Protein AF-0000000070770354 (afdb_homodimer)

Organism: Anolis carolinensis (NCBI:txid28377)

InterPro domains:
  IPR005352 Erg28 [PF03694] (8-118)
  IPR005352 Erg28 [PTHR15451] (5-123)

Secondary structure (DSSP, 8-state):
--HHHHHHHHHHHHHHHHHHHHHHHHHH-THHIIIII--SSGGG--HHHHHHHHHHHHHHHHHHHHHHHTTT-HHHHHHHHHHHHHHHHHHHHHHHTS-SS-SSHHHHHHHHHHHHHHHHHHHHHHHHHHHHHHHHHHH-/--HHHHHHHHHHHHHHHHHHHHHHHHHH-THHIIIII--SSGGG--HHHHHHHHHHHHHHHHHHHHHHHTTT-HHHHHHHHHHHHHHHHHHHHHHHTS-SS-SSHHHHHHHHHHHHHHHHHHHHHHHHHHHHHHHHHHH-

Nearest PDB structures (foldseek):
  8esv-assembly1_B  TM=6.671E-01  e=9.956E-01  Homo sapiens
  7y49-assembly1_A  TM=2.851E-01  e=1.816E+00  Homo sapiens
  7zw1-assembly1_B  TM=2.903E-01  e=3.152E+00  Homo sapiens
  8esv-assembly1_B  TM=6.673E-01  e=9.956E-01  Homo sapiens
  7y49-assembly1_A  TM=2.852E-01  e=1.816E+00  Homo sapiens

pLDDT: mean 96.21, std 4.28, range [72.12, 98.94]

Solvent-accessible surface area (backbone atoms only — not comparable to full-atom values): 13795 Å² total; per-residue (Å²): 131,56,71,65,54,52,54,50,26,52,50,31,40,51,53,15,50,52,26,41,50,50,19,54,40,23,71,74,44,43,62,54,45,24,69,39,37,29,50,49,42,36,84,65,55,42,69,67,34,21,44,43,46,16,52,36,29,38,53,49,14,52,47,28,36,50,23,36,74,42,62,82,38,59,69,52,40,52,52,40,49,45,51,28,51,51,50,33,52,51,55,49,41,27,40,73,71,68,41,35,18,41,96,40,72,51,37,45,48,58,43,48,52,22,50,52,47,45,53,50,48,58,55,44,49,54,54,52,50,52,52,52,55,52,54,55,60,70,75,106,132,56,70,64,55,52,52,50,27,52,49,31,39,52,52,16,50,52,26,40,49,49,20,55,40,23,71,74,43,44,60,54,44,25,70,38,39,28,51,49,42,35,84,68,56,43,70,67,32,21,43,43,46,15,53,36,29,36,53,50,15,52,47,27,36,50,25,36,74,42,60,82,39,61,70,53,41,51,52,42,48,47,51,28,50,51,52,34,51,52,55,50,40,27,40,75,71,70,40,35,20,42,96,40,72,51,35,46,48,58,44,48,52,21,51,51,47,44,53,51,50,58,56,45,50,55,51,52,51,52,52,52,54,52,53,56,60,70,75,105

Radius of gyration: 19.84 Å; Cα contacts (8 Å, |Δi|>4): 353; chains: 2; bounding box: 42×59×41 Å

Sequence (280 aa):
MSRFLNVLRSWLVMVSIIAMGNTVQSFRDHSFLSEKLYTGKPNLVNGLQARTFGIWTLLSSVIRCYCAIDIRNKTLYNITLLTFFIALAHFLSEVFIYGTAAATIGVLAPLMVASFSILGMLIGLQYLEVEETSQLKKRNMSRFLNVLRSWLVMVSIIAMGNTVQSFRDHSFLSEKLYTGKPNLVNGLQARTFGIWTLLSSVIRCYCAIDIRNKTLYNITLLTFFIALAHFLSEVFIYGTAAATIGVLAPLMVASFSILGMLIGLQYLEVEETSQLKKRN

Foldseek 3Di:
DDPLLLVLLVLLLVLLVVLQVLLVCLQVPVQCCCVQWQVQASVVGDNVNSNVSNVLSNVLSVLSNVCSVVVLPPVSLVVNLVSLVVQLVVSVCCDPPVRRGHPDPRSVVSNVSSVVSNVSSVVVVVVSVVVVVVVVVVVD/DDPLLLVLLVLLLVLLVVLQVLLVCLQVPVQCCCVQWQVQASVVGDNVNSNVSNVLSNVLSVLSNVCSVVVLPPVSLVVNLVSLVVQLVVSVCCDPPVRRGHPDPRSVVSNVSSVVSNVSSVVVVVVSVVVVVVVVVVVD

Structure (mmCIF, N/CA/C/O backbone):
data_AF-0000000070770354-model_v1
#
loop_
_entity.id
_entity.type
_entity.pdbx_description
1 polymer 'Ergosterol biosynthesis 28 homolog'
#
loop_
_atom_site.group_PDB
_atom_site.id
_atom_site.type_symbol
_atom_site.label_atom_id
_atom_site.label_alt_id
_atom_site.label_comp_id
_atom_site.label_asym_id
_atom_site.label_entity_id
_atom_site.label_seq_id
_atom_site.pdbx_PDB_ins_code
_atom_site.Cartn_x
_atom_site.Cartn_y
_atom_site.Cartn_z
_atom_site.occupancy
_atom_site.B_iso_or_equiv
_atom_site.auth_seq_id
_atom_site.auth_comp_id
_atom_site.auth_asym_id
_atom_site.auth_atom_id
_atom_site.pdbx_PDB_model_num
ATOM 1 N N . MET A 1 1 ? 15.438 24.141 5.438 1 81.19 1 MET A N 1
ATOM 2 C CA . MET A 1 1 ? 15.508 22.672 5.457 1 81.19 1 MET A CA 1
ATOM 3 C C . MET A 1 1 ? 16.953 22.203 5.312 1 81.19 1 MET A C 1
ATOM 5 O O . MET A 1 1 ? 17.734 22.797 4.574 1 81.19 1 MET A O 1
ATOM 9 N N . SER A 1 2 ? 17.344 21.297 5.992 1 88.44 2 SER A N 1
ATOM 10 C CA . SER A 1 2 ? 18.719 20.812 5.992 1 88.44 2 SER A CA 1
ATOM 11 C C . SER A 1 2 ? 19.094 20.172 4.656 1 88.44 2 SER A C 1
ATOM 13 O O . SER A 1 2 ? 18.203 19.781 3.891 1 88.44 2 SER A O 1
ATOM 15 N N . ARG A 1 3 ? 20.312 20.234 4.359 1 93.5 3 ARG A N 1
ATOM 16 C CA . ARG A 1 3 ? 20.828 19.594 3.148 1 93.5 3 ARG A CA 1
ATOM 17 C C . ARG A 1 3 ? 20.484 18.109 3.131 1 93.5 3 ARG A C 1
ATOM 19 O O . ARG A 1 3 ? 20.141 17.562 2.082 1 93.5 3 ARG A O 1
ATOM 26 N N . PHE A 1 4 ? 20.578 17.516 4.227 1 95.94 4 PHE A N 1
ATOM 27 C CA . PHE A 1 4 ? 20.281 16.094 4.332 1 95.94 4 PHE A CA 1
ATOM 28 C C . PHE A 1 4 ? 18.844 15.797 3.953 1 95.94 4 PHE A C 1
ATOM 30 O O . PHE A 1 4 ? 18.562 14.844 3.221 1 95.94 4 PHE A O 1
ATOM 37 N N . LEU A 1 5 ? 17.938 16.531 4.406 1 95.88 5 LEU A N 1
ATOM 38 C CA . LEU A 1 5 ? 16.516 16.312 4.105 1 95.88 5 LEU A CA 1
ATOM 39 C C . LEU A 1 5 ? 16.25 16.5 2.615 1 95.88 5 LEU A C 1
ATOM 41 O O . LEU A 1 5 ? 15.406 15.812 2.043 1 95.88 5 LEU A O 1
ATOM 45 N N . ASN A 1 6 ? 16.969 17.375 2.053 1 96.62 6 ASN A N 1
ATOM 46 C CA . ASN A 1 6 ? 16.828 17.562 0.613 1 96.62 6 ASN A CA 1
ATOM 47 C C . ASN A 1 6 ? 17.297 16.344 -0.159 1 96.62 6 ASN A C 1
ATOM 49 O O . ASN A 1 6 ? 16.672 15.93 -1.137 1 96.62 6 ASN A O 1
ATOM 53 N N . VAL A 1 7 ? 18.438 15.828 0.239 1 97.88 7 VAL A N 1
ATOM 54 C CA . VAL A 1 7 ? 18.953 14.609 -0.375 1 97.88 7 VAL A CA 1
ATOM 55 C C . VAL A 1 7 ? 17.969 13.461 -0.157 1 97.88 7 VAL A C 1
ATOM 57 O O . VAL A 1 7 ? 17.688 12.68 -1.073 1 97.88 7 VAL A O 1
ATOM 60 N N . LEU A 1 8 ? 17.391 13.375 1.013 1 98.31 8 LEU A N 1
ATOM 61 C CA . LEU A 1 8 ? 16.422 12.344 1.341 1 98.31 8 LEU A CA 1
ATOM 62 C C . LEU A 1 8 ? 15.172 12.469 0.467 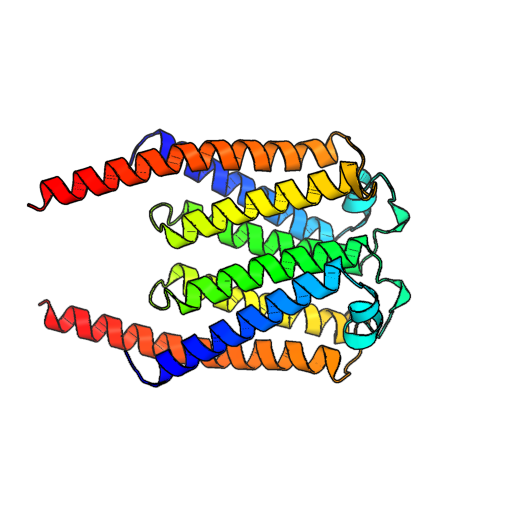1 98.31 8 LEU A C 1
ATOM 64 O O . LEU A 1 8 ? 14.648 11.469 -0.024 1 98.31 8 LEU A O 1
ATOM 68 N N . ARG A 1 9 ? 14.719 13.625 0.263 1 98.38 9 ARG A N 1
ATOM 69 C CA . ARG A 1 9 ? 13.562 13.875 -0.6 1 98.38 9 ARG A CA 1
ATOM 70 C C . ARG A 1 9 ? 13.836 13.391 -2.021 1 98.38 9 ARG A C 1
ATOM 72 O O . ARG A 1 9 ? 12.992 12.727 -2.627 1 98.38 9 ARG A O 1
ATOM 79 N N . SER A 1 10 ? 15.016 13.75 -2.502 1 98.62 10 SER A N 1
ATOM 80 C CA . SER A 1 10 ? 15.391 13.328 -3.846 1 98.62 10 SER A CA 1
ATOM 81 C C . SER A 1 10 ? 15.477 11.805 -3.945 1 98.62 10 SER A C 1
ATOM 83 O O . SER A 1 10 ? 15.062 11.219 -4.949 1 98.62 10 SER A O 1
ATOM 85 N N . TRP A 1 11 ? 16.016 11.188 -2.938 1 98.75 11 TRP A N 1
ATOM 86 C CA . TRP A 1 11 ? 16.094 9.734 -2.867 1 98.75 11 TRP A CA 1
ATOM 87 C C . TRP A 1 11 ? 14.703 9.109 -2.906 1 98.75 11 TRP A C 1
ATOM 89 O O . TRP A 1 11 ? 14.461 8.164 -3.664 1 98.75 11 TRP A O 1
ATOM 99 N N . LEU A 1 12 ? 13.805 9.664 -2.113 1 98.81 12 LEU A N 1
ATOM 100 C CA . LEU A 1 12 ? 12.453 9.125 -2.043 1 98.81 12 LEU A CA 1
ATOM 101 C C . LEU A 1 12 ? 11.734 9.281 -3.381 1 98.81 12 LEU A C 1
ATOM 103 O O . LEU A 1 12 ? 10.977 8.398 -3.785 1 98.81 12 LEU A O 1
ATOM 107 N N . VAL A 1 13 ? 11.992 10.375 -4.082 1 98.81 13 VAL A N 1
ATOM 108 C CA . VAL A 1 13 ? 11.414 10.547 -5.41 1 98.81 13 VAL A CA 1
ATOM 109 C C . VAL A 1 13 ? 11.961 9.484 -6.359 1 98.81 13 VAL A C 1
ATOM 111 O O . VAL A 1 13 ? 11.203 8.883 -7.125 1 98.81 13 VAL A O 1
ATOM 114 N N . MET A 1 14 ? 13.234 9.289 -6.293 1 98.75 14 MET A N 1
ATOM 115 C CA . MET A 1 14 ? 13.852 8.281 -7.148 1 98.75 14 MET A CA 1
ATOM 116 C C . MET A 1 14 ? 13.266 6.898 -6.863 1 98.75 14 MET A C 1
ATOM 118 O O . MET A 1 14 ? 12.898 6.176 -7.793 1 98.75 14 MET A O 1
ATOM 122 N N . VAL A 1 15 ? 13.141 6.559 -5.613 1 98.69 15 VAL A N 1
ATOM 123 C CA . VAL A 1 15 ? 12.609 5.254 -5.23 1 98.69 15 VAL A CA 1
ATOM 124 C C . VAL A 1 15 ? 11.148 5.148 -5.656 1 98.69 15 VAL A C 1
ATOM 126 O O . VAL A 1 15 ? 10.68 4.07 -6.031 1 98.69 15 VAL A O 1
ATOM 129 N N . SER A 1 16 ? 10.453 6.234 -5.582 1 98.88 16 SER A N 1
ATOM 130 C CA . SER A 1 16 ? 9.07 6.266 -6.047 1 98.88 16 SER A CA 1
ATOM 131 C C . SER A 1 16 ? 8.984 5.977 -7.543 1 98.88 16 SER A C 1
ATOM 133 O O . SER A 1 16 ? 8.109 5.238 -7.988 1 98.88 16 SER A O 1
ATOM 135 N N . ILE A 1 17 ? 9.867 6.523 -8.328 1 98.69 17 ILE A N 1
ATOM 136 C CA . ILE A 1 17 ? 9.898 6.305 -9.773 1 98.69 17 ILE A CA 1
ATOM 137 C C . ILE A 1 17 ? 10.234 4.844 -10.062 1 98.69 17 ILE A C 1
ATOM 139 O O . ILE A 1 17 ? 9.641 4.23 -10.953 1 98.69 17 ILE A O 1
ATOM 143 N N . ILE A 1 18 ? 11.156 4.289 -9.328 1 98 18 ILE A N 1
ATOM 144 C CA . ILE A 1 18 ? 11.516 2.883 -9.484 1 98 18 ILE A CA 1
ATOM 145 C C . ILE A 1 18 ? 10.289 2.008 -9.203 1 98 18 ILE A C 1
ATOM 147 O O . ILE A 1 18 ? 10 1.073 -9.953 1 98 18 ILE A O 1
ATOM 151 N N . ALA A 1 19 ? 9.562 2.307 -8.141 1 98.56 19 ALA A N 1
ATOM 152 C CA . ALA A 1 19 ? 8.359 1.557 -7.793 1 98.56 19 ALA A CA 1
ATOM 153 C C . ALA A 1 19 ? 7.297 1.681 -8.891 1 98.56 19 ALA A C 1
ATOM 155 O O . ALA A 1 19 ? 6.594 0.715 -9.188 1 98.56 19 ALA A O 1
ATOM 156 N N . MET A 1 20 ? 7.172 2.85 -9.453 1 98.56 20 MET A N 1
ATOM 157 C CA . MET A 1 20 ? 6.258 3.031 -10.57 1 98.56 20 MET A CA 1
ATOM 158 C C . MET A 1 20 ? 6.68 2.18 -11.766 1 98.56 20 MET A C 1
ATOM 160 O O . MET A 1 20 ? 5.836 1.596 -12.445 1 98.56 20 MET A O 1
ATOM 164 N N . GLY A 1 21 ? 7.996 2.174 -12.016 1 97.31 21 GLY A N 1
ATOM 165 C CA . GLY A 1 21 ? 8.508 1.295 -13.055 1 97.31 21 GLY A CA 1
ATOM 166 C C . GLY A 1 21 ? 8.156 -0.163 -12.828 1 97.31 21 GLY A C 1
ATOM 167 O O . GLY A 1 21 ? 7.789 -0.871 -13.766 1 97.31 21 GLY A O 1
ATOM 168 N N . ASN A 1 22 ? 8.289 -0.634 -11.594 1 97.38 22 ASN A N 1
ATOM 169 C CA . ASN A 1 22 ? 7.871 -1.991 -11.25 1 97.38 22 ASN A CA 1
ATOM 170 C C . ASN A 1 22 ? 6.391 -2.219 -11.555 1 97.38 22 ASN A C 1
ATOM 172 O O . ASN A 1 22 ? 6.012 -3.283 -12.047 1 97.38 22 ASN A O 1
ATOM 176 N N . THR A 1 23 ? 5.578 -1.217 -11.195 1 98.5 23 THR A N 1
ATOM 177 C CA . THR A 1 23 ? 4.148 -1.295 -11.469 1 98.5 23 THR A CA 1
ATOM 178 C C . THR A 1 23 ? 3.893 -1.494 -12.961 1 98.5 23 THR A C 1
ATOM 180 O O . THR A 1 23 ? 3.221 -2.447 -13.359 1 98.5 23 THR A O 1
ATOM 183 N N . VAL A 1 24 ? 4.469 -0.682 -13.75 1 98.19 24 VAL A N 1
ATOM 184 C CA . VAL A 1 24 ? 4.258 -0.724 -15.195 1 98.19 24 VAL A CA 1
ATOM 185 C C . VAL A 1 24 ? 4.738 -2.062 -15.75 1 98.19 24 VAL A C 1
ATOM 187 O O . VAL A 1 24 ? 4.039 -2.705 -16.531 1 98.19 24 VAL A O 1
ATOM 190 N N . GLN A 1 25 ? 5.879 -2.492 -15.312 1 97.06 25 GLN A N 1
ATOM 191 C CA . GLN A 1 25 ? 6.445 -3.748 -15.789 1 97.06 25 GLN A CA 1
ATOM 192 C C . GLN A 1 25 ? 5.582 -4.934 -15.375 1 97.06 25 GLN A C 1
ATOM 194 O O . GLN A 1 25 ? 5.441 -5.902 -16.125 1 97.06 25 GLN A O 1
ATOM 199 N N . SER A 1 26 ? 5.012 -4.898 -14.18 1 97.94 26 SER A N 1
ATOM 200 C CA . SER A 1 26 ? 4.176 -5.988 -13.68 1 97.94 26 SER A CA 1
ATOM 201 C C . SER A 1 26 ? 2.92 -6.156 -14.523 1 97.94 26 SER A C 1
ATOM 203 O O . SER A 1 26 ? 2.418 -7.27 -14.688 1 97.94 26 SER A O 1
ATOM 205 N N . PHE A 1 27 ? 2.344 -5.098 -15.102 1 97.44 27 PHE A N 1
ATOM 206 C CA . PHE A 1 27 ? 1.118 -5.164 -15.891 1 97.44 27 PHE A CA 1
ATOM 207 C C . PHE A 1 27 ? 1.43 -5.438 -17.359 1 97.44 27 PHE A C 1
ATOM 209 O O . PHE A 1 27 ? 0.592 -5.973 -18.078 1 97.44 27 PHE A O 1
ATOM 216 N N . ARG A 1 28 ? 2.6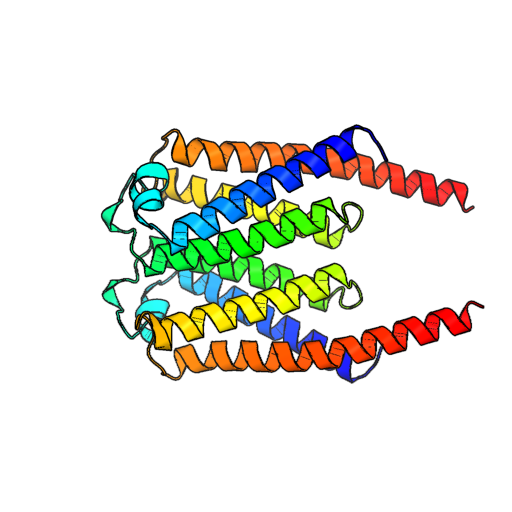66 -5.145 -17.766 1 95.06 28 ARG A N 1
ATOM 217 C CA . ARG A 1 28 ? 3.043 -5.332 -19.156 1 95.06 28 ARG A CA 1
ATOM 218 C C . ARG A 1 28 ? 3.6 -6.73 -19.391 1 95.06 28 ARG A C 1
ATOM 220 O O . ARG A 1 28 ? 3.209 -7.406 -20.344 1 95.06 28 ARG A O 1
ATOM 227 N N . ASP A 1 29 ? 4.562 -7.129 -18.547 1 93.81 29 ASP A N 1
ATOM 228 C CA . ASP A 1 29 ? 5.277 -8.391 -18.672 1 93.81 29 ASP A CA 1
ATOM 229 C C . ASP A 1 29 ? 5.656 -8.938 -17.297 1 93.81 29 ASP A C 1
ATOM 231 O O . ASP A 1 29 ? 6.66 -8.531 -16.703 1 93.81 29 ASP A O 1
ATOM 235 N N . HIS A 1 30 ? 4.918 -9.953 -17.031 1 89.19 30 HIS A N 1
ATOM 236 C CA . HIS A 1 30 ? 5.16 -10.461 -15.688 1 89.19 30 HIS A CA 1
ATOM 237 C C . HIS A 1 30 ? 6.367 -11.391 -15.656 1 89.19 30 HIS A C 1
ATOM 239 O O . HIS A 1 30 ? 6.777 -11.844 -14.586 1 89.19 30 HIS A O 1
ATOM 245 N N . SER A 1 31 ? 6.977 -11.672 -16.812 1 93.31 31 SER A N 1
ATOM 246 C CA . SER A 1 31 ? 8.156 -12.523 -16.812 1 93.31 31 SER A CA 1
ATOM 247 C C . SER A 1 31 ? 9.32 -11.859 -16.078 1 93.31 31 SER A C 1
ATOM 249 O O . SER A 1 31 ? 10.203 -12.547 -15.555 1 93.31 31 SER A O 1
ATOM 251 N N . PHE A 1 32 ? 9.305 -10.633 -16.016 1 94.31 32 PHE A N 1
ATOM 252 C CA . PHE A 1 32 ? 10.344 -9.914 -15.297 1 94.31 32 PHE A CA 1
ATOM 253 C C . PHE A 1 32 ? 10.414 -10.367 -13.844 1 94.31 32 PHE A C 1
ATOM 255 O O . PHE A 1 32 ? 11.5 -10.547 -13.289 1 94.31 32 PHE A O 1
ATOM 262 N N . LEU A 1 33 ? 9.258 -10.562 -13.242 1 96.62 33 LEU A N 1
ATOM 263 C CA . LEU A 1 33 ? 9.219 -10.961 -11.844 1 96.62 33 LEU A CA 1
ATOM 264 C C . LEU A 1 33 ? 9.797 -12.359 -11.656 1 96.62 33 LEU A C 1
ATOM 266 O O . LEU A 1 33 ? 10.562 -12.594 -10.719 1 96.62 33 LEU A O 1
ATOM 270 N N . SER A 1 34 ? 9.477 -13.273 -12.555 1 96.56 34 SER A N 1
ATOM 271 C CA . SER A 1 34 ? 9.977 -14.648 -12.453 1 96.56 34 SER A CA 1
ATOM 272 C C . SER A 1 34 ? 11.461 -14.719 -12.781 1 96.56 34 SER A C 1
ATOM 274 O O . SER A 1 34 ? 12.188 -15.547 -12.234 1 96.56 34 SER A O 1
ATOM 276 N N . GLU A 1 35 ? 11.906 -13.773 -13.578 1 96.31 35 GLU A N 1
ATOM 277 C CA . GLU A 1 35 ? 13.281 -13.852 -14.062 1 96.31 35 GLU A CA 1
ATOM 278 C C . GLU A 1 35 ? 14.227 -13.047 -13.18 1 96.31 35 GLU A C 1
ATOM 280 O O . GLU A 1 35 ? 15.414 -13.359 -13.086 1 96.31 35 GLU A O 1
ATOM 285 N N . LYS A 1 36 ? 13.688 -12.078 -12.516 1 95.31 36 LYS A N 1
ATOM 286 C CA . LYS A 1 36 ? 14.602 -11.172 -11.82 1 95.31 36 LYS A CA 1
ATOM 287 C C . LYS A 1 36 ? 14.344 -11.18 -10.312 1 95.31 36 LYS A C 1
ATOM 289 O O . LYS A 1 36 ? 15.281 -11.086 -9.516 1 95.31 36 LYS A O 1
ATOM 294 N N . LEU A 1 37 ? 13.133 -11.305 -9.898 1 96.69 37 LEU A N 1
ATOM 295 C CA . LEU A 1 37 ? 12.805 -11.125 -8.484 1 96.69 37 LEU A CA 1
ATOM 296 C C . LEU A 1 37 ? 12.547 -12.469 -7.812 1 96.69 37 LEU A C 1
ATOM 298 O O . LEU A 1 37 ? 13.242 -12.828 -6.859 1 96.69 37 LEU A O 1
ATOM 302 N N . TYR A 1 38 ? 11.602 -13.188 -8.336 1 97.94 38 TYR A N 1
ATOM 303 C CA . TYR A 1 38 ? 11.203 -14.445 -7.711 1 97.94 38 TYR A CA 1
ATOM 304 C C . TYR A 1 38 ? 11.773 -15.633 -8.469 1 97.94 38 TYR A C 1
ATOM 306 O O . TYR A 1 38 ? 11.023 -16.484 -8.953 1 97.94 38 TYR A O 1
ATOM 314 N N . THR A 1 39 ? 13.055 -15.742 -8.484 1 97.44 39 THR A N 1
ATOM 315 C CA . THR A 1 39 ? 13.805 -16.688 -9.312 1 97.44 39 THR A CA 1
ATOM 316 C C . THR A 1 39 ? 13.914 -18.047 -8.617 1 97.44 39 THR A C 1
ATOM 318 O O . THR A 1 39 ? 14.273 -19.047 -9.242 1 97.44 39 THR A O 1
ATOM 321 N N . GLY A 1 40 ? 13.625 -18.172 -7.348 1 97.69 40 GLY A N 1
ATOM 322 C CA . GLY A 1 40 ? 13.703 -19.438 -6.625 1 97.69 40 GLY A CA 1
ATOM 323 C C . GLY A 1 40 ? 12.648 -20.438 -7.051 1 97.69 40 GLY A C 1
ATOM 324 O O . GLY A 1 40 ? 12.938 -21.625 -7.18 1 97.69 40 GLY A O 1
ATOM 325 N N . LYS A 1 41 ? 11.445 -20 -7.238 1 97.81 41 LYS A N 1
ATOM 326 C CA . LYS A 1 41 ? 10.32 -20.781 -7.758 1 97.81 41 LYS A CA 1
ATOM 327 C C . LYS A 1 41 ? 9.555 -20 -8.82 1 97.81 41 LYS A C 1
ATOM 329 O O . LYS A 1 41 ? 8.398 -19.641 -8.609 1 97.81 41 LYS A O 1
ATOM 334 N N . PRO A 1 42 ? 10.195 -19.75 -9.922 1 97.12 42 PRO A N 1
ATOM 335 C CA . PRO A 1 42 ? 9.641 -18.875 -10.961 1 97.12 42 PRO A CA 1
ATOM 336 C C . PRO A 1 42 ? 8.273 -19.344 -11.461 1 97.12 42 PRO A C 1
ATOM 338 O O . PRO A 1 42 ? 7.496 -18.531 -11.969 1 97.12 42 PRO A O 1
ATOM 341 N N . ASN A 1 43 ? 7.91 -20.609 -11.266 1 97.38 43 ASN A N 1
ATOM 342 C CA . ASN A 1 43 ? 6.645 -21.156 -11.742 1 97.38 43 ASN A CA 1
ATOM 343 C C . ASN A 1 43 ? 5.465 -20.641 -10.914 1 97.38 43 ASN A C 1
ATOM 345 O O . ASN A 1 43 ? 4.309 -20.797 -11.312 1 97.38 43 ASN A O 1
ATOM 349 N N . LEU A 1 44 ? 5.75 -20.094 -9.75 1 97.94 44 LEU A N 1
ATOM 350 C CA . LEU A 1 44 ? 4.695 -19.562 -8.898 1 97.94 44 LEU A CA 1
ATOM 351 C C . LEU A 1 44 ? 4.246 -18.188 -9.367 1 97.94 44 LEU A C 1
ATOM 353 O O . LEU A 1 44 ? 3.199 -17.688 -8.945 1 97.94 44 LEU A O 1
ATOM 357 N N . VAL A 1 45 ? 5.07 -17.578 -10.234 1 98.31 45 VAL A N 1
ATOM 358 C CA . VAL A 1 45 ? 4.723 -16.266 -10.758 1 98.31 45 VAL A CA 1
ATOM 359 C C . VAL A 1 45 ? 3.736 -16.422 -11.906 1 98.31 45 VAL A C 1
ATOM 361 O O . VAL A 1 45 ? 3.943 -17.234 -12.812 1 98.31 45 VAL A O 1
ATOM 364 N N . ASN A 1 46 ? 2.643 -15.773 -11.805 1 98 46 ASN A N 1
ATOM 365 C CA . ASN A 1 46 ? 1.659 -15.695 -12.883 1 98 46 ASN A CA 1
ATOM 366 C C . ASN A 1 46 ? 1.048 -14.305 -12.984 1 98 46 ASN A C 1
ATOM 368 O O . ASN A 1 46 ? 1.488 -13.375 -12.305 1 98 46 ASN A O 1
ATOM 372 N N . GLY A 1 47 ? 0.118 -14.156 -13.875 1 98.06 47 GLY A N 1
ATOM 373 C CA . GLY A 1 47 ? -0.457 -12.844 -14.117 1 98.06 47 GLY A CA 1
ATOM 374 C C . GLY A 1 47 ? -1.146 -12.258 -12.898 1 98.06 47 GLY A C 1
ATOM 375 O O . GLY A 1 47 ? -1.076 -11.055 -12.664 1 98.06 47 GLY A O 1
ATOM 376 N N . LEU A 1 48 ? -1.843 -13.07 -12.133 1 98.56 48 LEU A N 1
ATOM 377 C CA . LEU A 1 48 ? -2.535 -12.594 -10.938 1 98.56 48 LEU A CA 1
ATOM 378 C C . LEU A 1 48 ? -1.541 -12.086 -9.898 1 98.56 48 LEU A C 1
ATOM 380 O O . LEU A 1 48 ? -1.726 -11.008 -9.336 1 98.56 48 LEU A O 1
ATOM 384 N N . GLN A 1 49 ? -0.511 -12.898 -9.664 1 98.56 49 GLN A N 1
ATOM 385 C CA . GLN A 1 49 ? 0.528 -12.484 -8.727 1 98.56 49 GLN A CA 1
ATOM 386 C C . GLN A 1 49 ? 1.199 -11.188 -9.188 1 98.56 49 GLN A C 1
ATOM 388 O O . GLN A 1 49 ? 1.455 -10.297 -8.383 1 98.56 49 GLN A O 1
ATOM 393 N N . ALA A 1 50 ? 1.424 -11.055 -10.438 1 98.69 50 ALA A N 1
ATOM 394 C CA . ALA A 1 50 ? 2.074 -9.875 -11 1 98.69 50 ALA A CA 1
ATOM 395 C C . ALA A 1 50 ? 1.202 -8.633 -10.828 1 98.69 50 ALA A C 1
ATOM 397 O O . ALA A 1 50 ? 1.697 -7.566 -10.469 1 98.69 50 ALA A O 1
ATOM 398 N N . ARG A 1 51 ? -0.022 -8.766 -11.094 1 98.69 51 ARG A N 1
ATOM 399 C CA . ARG A 1 51 ? -0.925 -7.629 -10.938 1 98.69 51 ARG A CA 1
ATOM 400 C C . ARG A 1 51 ? -1.055 -7.23 -9.477 1 98.69 51 ARG A C 1
ATOM 402 O O . ARG A 1 51 ? -1.161 -6.043 -9.156 1 98.69 51 ARG A O 1
ATOM 409 N N . THR A 1 52 ? -1.082 -8.195 -8.57 1 98.69 52 THR A N 1
ATOM 410 C CA . THR A 1 52 ? -1.099 -7.914 -7.137 1 98.69 52 THR A CA 1
ATOM 411 C C . THR A 1 52 ? 0.18 -7.199 -6.711 1 98.69 52 THR A C 1
ATOM 413 O O . THR A 1 52 ? 0.131 -6.227 -5.953 1 98.69 52 THR A O 1
ATOM 416 N N . PHE A 1 53 ? 1.29 -7.676 -7.215 1 98.81 53 PHE A N 1
ATOM 417 C CA . PHE A 1 53 ? 2.568 -7.016 -6.969 1 98.81 53 PHE A CA 1
ATOM 418 C C . PHE A 1 53 ? 2.551 -5.586 -7.496 1 98.81 53 PHE A C 1
ATOM 420 O O . PHE A 1 53 ? 3.043 -4.668 -6.836 1 98.81 53 PHE A O 1
ATOM 427 N N . GLY A 1 54 ? 1.991 -5.406 -8.625 1 98.75 54 GLY A N 1
ATOM 428 C CA . GLY A 1 54 ? 1.904 -4.102 -9.266 1 98.75 54 GLY A CA 1
ATOM 429 C C . GLY A 1 54 ? 1.106 -3.094 -8.461 1 98.75 54 GLY A C 1
ATOM 430 O O . GLY A 1 54 ? 1.502 -1.932 -8.344 1 98.75 54 GLY A O 1
ATOM 431 N N . ILE A 1 55 ? 0.018 -3.514 -7.926 1 98.69 55 ILE A N 1
ATOM 432 C CA . ILE A 1 55 ? -0.802 -2.555 -7.195 1 98.69 55 ILE A CA 1
ATOM 433 C C . ILE A 1 55 ? -0.148 -2.234 -5.852 1 98.69 55 ILE A C 1
ATOM 435 O O . ILE A 1 55 ? -0.243 -1.107 -5.363 1 98.69 55 ILE A O 1
ATOM 439 N N . TRP A 1 56 ? 0.515 -3.252 -5.246 1 98.81 56 TRP A N 1
ATOM 440 C CA . TRP A 1 56 ? 1.292 -2.986 -4.043 1 98.81 56 TRP A CA 1
ATOM 441 C C . TRP A 1 56 ? 2.373 -1.943 -4.309 1 98.81 56 TRP A C 1
ATOM 443 O O . TRP A 1 56 ? 2.521 -0.986 -3.547 1 98.81 56 TRP A O 1
ATOM 453 N N . THR A 1 57 ? 3.148 -2.098 -5.41 1 98.75 57 THR A N 1
ATOM 454 C CA . THR A 1 57 ? 4.23 -1.167 -5.715 1 98.75 57 THR A CA 1
ATOM 455 C C . THR A 1 57 ? 3.672 0.188 -6.145 1 98.75 57 THR A C 1
ATOM 457 O O . THR A 1 57 ? 4.277 1.227 -5.875 1 98.75 57 THR A O 1
ATOM 460 N N . LEU A 1 58 ? 2.535 0.198 -6.777 1 98.88 58 LEU A N 1
ATOM 461 C CA . LEU A 1 58 ? 1.889 1.461 -7.117 1 98.88 58 LEU A CA 1
ATOM 462 C C . LEU A 1 58 ? 1.572 2.264 -5.859 1 98.88 58 LEU A C 1
ATOM 464 O O . LEU A 1 58 ? 1.89 3.453 -5.781 1 98.88 58 LEU A O 1
ATOM 468 N N . LEU A 1 59 ? 0.935 1.594 -4.926 1 98.81 59 LEU A N 1
ATOM 469 C CA . LEU A 1 59 ? 0.595 2.262 -3.672 1 98.81 59 LEU A CA 1
ATOM 470 C C . LEU A 1 59 ? 1.849 2.764 -2.967 1 98.81 59 LEU A C 1
ATOM 472 O O . LEU A 1 59 ? 1.881 3.896 -2.48 1 98.81 59 LEU A O 1
ATOM 476 N N . SER A 1 60 ? 2.91 1.938 -2.939 1 98.88 60 SER A N 1
ATOM 477 C CA . SER A 1 60 ? 4.176 2.342 -2.336 1 98.88 60 SER A CA 1
ATOM 478 C C . SER A 1 60 ? 4.762 3.559 -3.043 1 98.88 60 SER A C 1
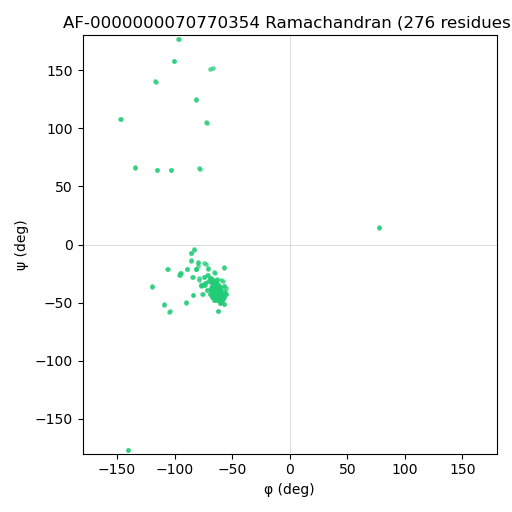ATOM 480 O O . SER A 1 60 ? 5.285 4.469 -2.395 1 98.88 60 SER A O 1
ATOM 482 N N . SER A 1 61 ? 4.66 3.564 -4.312 1 98.94 61 SER A N 1
ATOM 483 C CA . SER A 1 61 ? 5.168 4.68 -5.105 1 98.94 61 SER A CA 1
ATOM 484 C C . SER A 1 61 ? 4.48 5.988 -4.727 1 98.94 61 SER A C 1
ATOM 486 O O . SER A 1 61 ? 5.145 7.004 -4.512 1 98.94 61 SER A O 1
ATOM 488 N N . VAL A 1 62 ? 3.23 5.949 -4.633 1 98.75 62 VAL A N 1
ATOM 489 C CA . VAL A 1 62 ? 2.441 7.137 -4.332 1 98.75 62 VAL A CA 1
ATOM 490 C C . VAL A 1 62 ? 2.785 7.645 -2.932 1 98.75 62 VAL A C 1
ATOM 492 O O . VAL A 1 62 ? 3.01 8.836 -2.734 1 98.75 62 VAL A O 1
ATOM 495 N N . ILE A 1 63 ? 2.838 6.738 -1.988 1 98.81 63 ILE A N 1
ATOM 496 C CA . ILE A 1 63 ? 3.164 7.098 -0.611 1 98.81 63 ILE A CA 1
ATOM 497 C C . ILE A 1 63 ? 4.535 7.77 -0.563 1 98.81 63 ILE A C 1
ATOM 499 O O . ILE A 1 63 ? 4.691 8.828 0.05 1 98.81 63 ILE A O 1
ATOM 503 N N . ARG A 1 64 ? 5.504 7.172 -1.232 1 98.94 64 ARG A N 1
ATOM 504 C CA . ARG A 1 64 ? 6.875 7.664 -1.192 1 98.94 64 ARG A CA 1
ATOM 505 C C . ARG A 1 64 ? 6.996 9.008 -1.898 1 98.94 64 ARG A C 1
ATOM 507 O O . ARG A 1 64 ? 7.715 9.898 -1.436 1 98.94 64 ARG A O 1
ATOM 514 N N . CYS A 1 65 ? 6.273 9.164 -2.955 1 98.75 65 CYS A N 1
ATOM 515 C CA . CYS A 1 65 ? 6.281 10.43 -3.682 1 98.75 65 CYS A CA 1
ATOM 516 C C . CYS A 1 65 ? 5.691 11.555 -2.836 1 98.75 65 CYS A C 1
ATOM 518 O O . CYS A 1 65 ? 6.285 12.625 -2.719 1 98.75 65 CYS A O 1
ATOM 520 N N . TYR A 1 66 ? 4.574 11.32 -2.24 1 98.5 66 TYR A N 1
ATOM 521 C CA . TYR A 1 66 ? 3.92 12.359 -1.447 1 98.5 66 TYR A CA 1
ATOM 522 C C . TYR A 1 66 ? 4.73 12.68 -0.197 1 98.5 66 TYR A C 1
ATOM 524 O O . TYR A 1 66 ? 4.742 13.82 0.263 1 98.5 66 TYR A O 1
ATOM 532 N N . CYS A 1 67 ? 5.332 11.625 0.351 1 98.31 67 CYS A N 1
ATOM 533 C CA . CYS A 1 67 ? 6.199 11.883 1.494 1 98.31 67 CYS A CA 1
ATOM 534 C C . CYS A 1 67 ? 7.344 12.812 1.11 1 98.31 67 CYS A C 1
ATOM 536 O O . CYS A 1 67 ? 7.707 13.703 1.875 1 98.31 67 CYS A O 1
ATOM 538 N N . ALA A 1 68 ? 7.91 12.594 -0.097 1 98.44 68 ALA A N 1
ATOM 539 C CA . ALA A 1 68 ? 8.977 13.469 -0.57 1 98.44 68 ALA A CA 1
ATOM 540 C C . ALA A 1 68 ? 8.5 14.906 -0.689 1 98.44 68 ALA A C 1
ATOM 542 O O . ALA A 1 68 ? 9.227 15.844 -0.343 1 98.44 68 ALA A O 1
ATOM 543 N N . ILE A 1 69 ? 7.309 15.094 -1.08 1 97.19 69 ILE A N 1
ATOM 544 C CA . ILE A 1 69 ? 6.723 16.422 -1.28 1 97.19 69 ILE A CA 1
ATOM 545 C C . ILE A 1 69 ? 6.383 17.047 0.071 1 97.19 69 ILE A C 1
ATOM 547 O O . ILE A 1 69 ? 6.629 18.234 0.292 1 97.19 69 ILE A O 1
ATOM 551 N N . ASP A 1 70 ? 5.852 16.25 0.91 1 96.25 70 ASP A N 1
ATOM 552 C CA . ASP A 1 70 ? 5.422 16.688 2.236 1 96.25 70 ASP A CA 1
ATOM 553 C C . ASP A 1 70 ? 6.238 15.992 3.328 1 96.25 70 ASP A C 1
ATOM 555 O O . ASP A 1 70 ? 5.672 15.359 4.227 1 96.25 70 ASP A O 1
ATOM 559 N N . ILE A 1 71 ? 7.496 16.281 3.322 1 96.62 71 ILE A N 1
ATOM 560 C CA . ILE A 1 71 ? 8.438 15.5 4.125 1 96.62 71 ILE A CA 1
ATOM 561 C C . ILE A 1 71 ? 8.227 15.812 5.605 1 96.62 71 ILE A C 1
ATOM 563 O O . ILE A 1 71 ? 8.641 15.039 6.473 1 96.62 71 ILE A O 1
ATOM 567 N N . ARG A 1 72 ? 7.598 16.953 5.945 1 95.06 72 ARG A N 1
ATOM 568 C CA . ARG A 1 72 ? 7.441 17.359 7.336 1 95.06 72 ARG A CA 1
ATOM 569 C C . ARG A 1 72 ? 6.199 16.734 7.957 1 95.06 72 ARG A C 1
ATOM 571 O O . ARG A 1 72 ? 5.969 16.859 9.164 1 95.06 72 ARG A O 1
ATOM 578 N N . ASN A 1 73 ? 5.41 16.078 7.121 1 96.25 73 ASN A N 1
ATOM 579 C CA . ASN A 1 73 ? 4.258 15.344 7.637 1 96.25 73 ASN A CA 1
ATOM 580 C C . ASN A 1 73 ? 4.684 14.078 8.375 1 96.25 73 ASN A C 1
ATOM 582 O O . ASN A 1 73 ? 4.973 13.055 7.754 1 96.25 73 ASN A O 1
ATOM 586 N N . LYS A 1 74 ? 4.617 14.117 9.625 1 95.06 74 LYS A N 1
ATOM 587 C CA . LYS A 1 74 ? 5.172 13.055 10.453 1 95.06 74 LYS A CA 1
ATOM 588 C C . LYS A 1 74 ? 4.426 11.742 10.242 1 95.06 74 LYS A C 1
ATOM 590 O O . LYS A 1 74 ? 5.039 10.68 10.188 1 95.06 74 LYS A O 1
ATOM 595 N N . THR A 1 75 ? 3.154 11.812 10.195 1 96.75 75 THR A N 1
ATOM 596 C CA . THR A 1 75 ? 2.359 10.602 10 1 96.75 75 THR A CA 1
ATOM 597 C C . THR A 1 75 ? 2.705 9.945 8.672 1 96.75 75 THR A C 1
ATOM 599 O O . THR A 1 75 ? 2.941 8.734 8.617 1 96.75 75 THR A O 1
ATOM 602 N N . LEU A 1 76 ? 2.73 10.766 7.652 1 97.56 76 LEU A N 1
ATOM 603 C CA . LEU A 1 76 ? 3.078 10.234 6.336 1 97.56 76 LEU A CA 1
ATOM 604 C C . LEU A 1 76 ? 4.504 9.695 6.324 1 97.56 76 LEU A C 1
ATOM 606 O O . LEU A 1 76 ? 4.781 8.672 5.699 1 97.56 76 LEU A O 1
ATOM 610 N N . TYR A 1 77 ? 5.398 10.414 7 1 98.19 77 TYR A N 1
ATOM 611 C CA . TYR A 1 77 ? 6.789 9.984 7.113 1 98.19 77 TYR A CA 1
ATOM 612 C C . TYR A 1 77 ? 6.879 8.594 7.73 1 98.19 77 TYR A C 1
ATOM 614 O O . TYR A 1 77 ? 7.582 7.723 7.215 1 98.19 77 TYR A O 1
ATOM 622 N N . ASN A 1 78 ? 6.16 8.375 8.742 1 97.38 78 ASN A N 1
ATOM 623 C CA . ASN A 1 78 ? 6.18 7.078 9.414 1 97.38 78 ASN A CA 1
ATOM 624 C C . ASN A 1 78 ? 5.582 5.984 8.539 1 97.38 78 ASN A C 1
ATOM 626 O O . ASN A 1 78 ? 6.07 4.852 8.531 1 97.38 78 ASN A O 1
ATOM 630 N N . ILE A 1 79 ? 4.543 6.273 7.875 1 98.69 79 ILE A N 1
ATOM 631 C CA . ILE A 1 79 ? 3.941 5.297 6.969 1 98.69 79 ILE A CA 1
ATOM 632 C C . ILE A 1 79 ? 4.93 4.949 5.859 1 98.69 79 ILE A C 1
ATOM 634 O O . ILE A 1 79 ? 5.059 3.781 5.477 1 98.69 79 ILE A O 1
ATOM 638 N N . THR A 1 80 ? 5.578 5.969 5.348 1 98.88 80 THR A N 1
ATOM 639 C CA . THR A 1 80 ? 6.57 5.734 4.301 1 98.88 80 THR A CA 1
ATOM 640 C C . THR A 1 80 ? 7.691 4.836 4.812 1 98.88 80 THR A C 1
ATOM 642 O O . THR A 1 80 ? 8.102 3.898 4.125 1 98.88 80 THR A O 1
ATOM 645 N N . LEU A 1 81 ? 8.164 5.176 6.016 1 98.81 81 LEU A N 1
ATOM 646 C CA . LEU A 1 81 ? 9.164 4.316 6.637 1 98.81 81 LEU A CA 1
ATOM 647 C C . LEU A 1 81 ? 8.656 2.879 6.734 1 98.81 81 LEU A C 1
ATOM 649 O O . LEU A 1 81 ? 9.406 1.937 6.457 1 98.81 81 LEU A O 1
ATOM 653 N N . LEU A 1 82 ? 7.48 2.693 7.082 1 98.81 82 LEU A N 1
ATOM 654 C CA . LEU A 1 82 ? 6.883 1.37 7.227 1 98.81 82 LEU A CA 1
ATOM 655 C C . LEU A 1 82 ? 6.848 0.641 5.887 1 98.81 82 LEU A C 1
ATOM 657 O O . LEU A 1 82 ? 7.023 -0.579 5.836 1 98.81 82 LEU A O 1
ATOM 661 N N . THR A 1 83 ? 6.605 1.366 4.75 1 98.94 83 THR A N 1
ATOM 662 C CA . THR A 1 83 ? 6.609 0.707 3.449 1 98.94 83 THR A CA 1
ATOM 663 C C . THR A 1 83 ? 7.941 0.001 3.205 1 98.94 83 THR A C 1
ATOM 665 O O . THR A 1 83 ? 7.977 -1.074 2.605 1 98.94 83 THR A O 1
ATOM 668 N N . PHE A 1 84 ? 9.008 0.584 3.662 1 98.94 84 PHE A N 1
ATOM 669 C CA . PHE A 1 84 ? 10.32 -0.002 3.439 1 98.94 84 PHE A CA 1
ATOM 670 C C . PHE A 1 84 ? 10.555 -1.188 4.371 1 98.94 84 PHE A C 1
ATOM 672 O O . PHE A 1 84 ? 11.211 -2.16 3.994 1 98.94 84 PHE A O 1
ATOM 679 N N . PHE A 1 85 ? 10.047 -1.114 5.555 1 98.88 85 PHE A N 1
ATOM 680 C CA . PHE A 1 85 ? 10.117 -2.273 6.434 1 98.88 85 PHE A CA 1
ATOM 681 C C . PHE A 1 85 ? 9.328 -3.441 5.852 1 98.88 85 PHE A C 1
ATOM 683 O O . PHE A 1 85 ? 9.773 -4.59 5.91 1 98.88 85 PHE A O 1
ATOM 690 N N . ILE A 1 86 ? 8.18 -3.131 5.324 1 98.81 86 ILE A N 1
ATOM 691 C CA . ILE A 1 86 ? 7.344 -4.164 4.727 1 98.81 86 ILE A CA 1
ATOM 692 C C . ILE A 1 86 ? 8.062 -4.793 3.537 1 98.81 86 ILE A C 1
ATOM 694 O O . ILE A 1 86 ? 8.102 -6.02 3.404 1 98.81 86 ILE A O 1
ATOM 698 N N . ALA A 1 87 ? 8.656 -3.932 2.703 1 98.75 87 ALA A N 1
ATOM 699 C CA . ALA A 1 87 ? 9.398 -4.438 1.553 1 98.75 87 ALA A CA 1
ATOM 700 C C . ALA A 1 87 ? 10.562 -5.316 1.997 1 98.75 87 ALA A C 1
ATOM 702 O O . ALA A 1 87 ? 10.773 -6.402 1.453 1 98.75 87 ALA A O 1
ATOM 703 N N . LEU A 1 88 ? 11.281 -4.844 2.963 1 98.75 88 LEU A N 1
ATOM 704 C CA . LEU A 1 88 ? 12.43 -5.586 3.475 1 98.75 88 LEU A CA 1
ATOM 705 C C . LEU A 1 88 ? 11.992 -6.934 4.043 1 98.75 88 LEU A C 1
ATOM 707 O O . LEU A 1 88 ? 12.586 -7.969 3.721 1 98.75 88 LEU A O 1
ATOM 711 N N . ALA A 1 89 ? 10.969 -6.938 4.832 1 98.69 89 ALA A N 1
ATOM 712 C CA . ALA A 1 89 ? 10.445 -8.164 5.43 1 98.69 89 ALA A CA 1
ATOM 713 C C . ALA A 1 89 ? 9.938 -9.125 4.359 1 98.69 89 ALA A C 1
ATOM 715 O O . ALA A 1 89 ? 10.172 -10.328 4.441 1 98.69 89 ALA A O 1
ATOM 716 N N . HIS A 1 90 ? 9.242 -8.602 3.395 1 98.75 90 HIS A N 1
ATOM 717 C CA . HIS A 1 90 ? 8.711 -9.445 2.334 1 98.75 90 HIS A CA 1
ATOM 718 C C . HIS A 1 90 ? 9.828 -10.148 1.575 1 98.75 90 HIS A C 1
ATOM 720 O O . HIS A 1 90 ? 9.82 -11.375 1.445 1 98.75 90 HIS A O 1
ATOM 726 N N . PHE A 1 91 ? 10.859 -9.438 1.15 1 98.62 91 PHE A N 1
ATOM 727 C CA . PHE A 1 91 ? 11.883 -10.031 0.295 1 98.62 91 PHE A CA 1
ATOM 728 C C . PHE A 1 91 ? 12.828 -10.906 1.108 1 98.62 91 PHE A C 1
ATOM 730 O O . PHE A 1 91 ? 13.305 -11.93 0.62 1 98.62 91 PHE A O 1
ATOM 737 N N . LEU A 1 92 ? 13.102 -10.523 2.338 1 98.44 92 LEU A N 1
ATOM 738 C CA . LEU A 1 92 ? 13.914 -11.391 3.191 1 98.44 92 LEU A CA 1
ATOM 739 C C . LEU A 1 92 ? 13.203 -12.711 3.455 1 98.44 92 LEU A C 1
ATOM 741 O O . LEU A 1 92 ? 13.82 -13.773 3.395 1 98.44 92 LEU A O 1
ATOM 745 N N . SER A 1 93 ? 11.898 -12.672 3.746 1 98.5 93 SER A N 1
ATOM 746 C CA . SER A 1 93 ? 11.172 -13.906 4.012 1 98.5 93 SER A CA 1
ATOM 747 C C . SER A 1 93 ? 11.055 -14.766 2.756 1 98.5 93 SER A C 1
ATOM 749 O O . SER A 1 93 ? 11.102 -15.992 2.828 1 98.5 93 SER A O 1
ATOM 75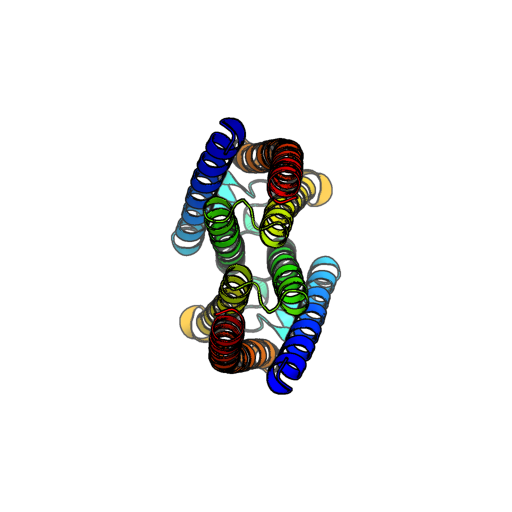1 N N . GLU A 1 94 ? 10.969 -14.125 1.618 1 98.62 94 GLU A N 1
ATOM 752 C CA . GLU A 1 94 ? 10.891 -14.883 0.372 1 98.62 94 GLU A CA 1
ATOM 753 C C . GLU A 1 94 ? 12.219 -15.586 0.068 1 98.62 94 GLU A C 1
ATOM 755 O O . GLU A 1 94 ? 12.234 -16.656 -0.542 1 98.62 94 GLU A O 1
ATOM 760 N N . VAL A 1 95 ? 13.289 -14.984 0.533 1 98.19 95 VAL A N 1
ATOM 761 C CA . VAL A 1 95 ? 14.609 -15.555 0.28 1 98.19 95 VAL A CA 1
ATOM 762 C C . VAL A 1 95 ? 14.914 -16.625 1.317 1 98.19 95 VAL A C 1
ATOM 764 O O . VAL A 1 95 ? 15.305 -17.75 0.965 1 98.19 95 VAL A O 1
ATOM 767 N N . PHE A 1 96 ? 14.617 -16.391 2.578 1 98 96 PHE A N 1
ATOM 768 C CA . PHE A 1 96 ? 15.203 -17.219 3.627 1 98 96 PHE A CA 1
ATOM 769 C C . PHE A 1 96 ? 14.18 -18.188 4.191 1 98 96 PHE A C 1
ATOM 771 O O . PHE A 1 96 ? 14.539 -19.203 4.797 1 98 96 PHE A O 1
ATOM 778 N N . ILE A 1 97 ? 12.945 -17.906 4.027 1 98.12 97 ILE A N 1
ATOM 779 C CA . ILE A 1 97 ? 11.93 -18.75 4.645 1 98.12 97 ILE A CA 1
ATOM 780 C C . ILE A 1 97 ? 11.195 -19.547 3.568 1 98.12 97 ILE A C 1
ATOM 782 O O . ILE A 1 97 ? 11.164 -20.781 3.617 1 98.12 97 ILE A O 1
ATOM 786 N N . TYR A 1 98 ? 10.711 -18.859 2.543 1 97.81 98 TYR A N 1
ATOM 787 C CA . TYR A 1 98 ? 9.812 -19.516 1.597 1 97.81 98 TYR A CA 1
ATOM 788 C C . TYR A 1 98 ? 10.578 -20.031 0.386 1 97.81 98 TYR A C 1
ATOM 790 O O . TYR A 1 98 ? 10.094 -20.922 -0.328 1 97.81 98 TYR A O 1
ATOM 798 N N . GLY A 1 99 ? 11.703 -19.406 0.084 1 98.06 99 GLY A N 1
ATOM 799 C CA . GLY A 1 99 ? 12.555 -19.875 -0.997 1 98.06 99 GLY A CA 1
ATOM 800 C C . GLY A 1 99 ? 12.031 -19.5 -2.373 1 98.06 99 GLY A C 1
ATOM 801 O O . GLY A 1 99 ? 12.445 -20.094 -3.377 1 98.06 99 GLY A O 1
ATOM 802 N N . THR A 1 100 ? 11.078 -18.562 -2.463 1 98.25 100 THR A N 1
ATOM 803 C CA . THR A 1 100 ? 10.516 -18.172 -3.752 1 98.25 100 THR A CA 1
ATOM 804 C C . THR A 1 100 ? 11.422 -17.172 -4.461 1 98.25 100 THR A C 1
ATOM 806 O O . THR A 1 100 ? 11.305 -16.969 -5.668 1 98.25 100 THR A O 1
ATOM 809 N N . ALA A 1 101 ? 12.25 -16.516 -3.707 1 97.62 101 ALA A N 1
ATOM 810 C CA . ALA A 1 101 ? 13.266 -15.625 -4.27 1 97.62 101 ALA A CA 1
ATOM 811 C C . ALA A 1 101 ? 14.672 -16.125 -3.951 1 97.62 101 ALA A C 1
ATOM 813 O O . ALA A 1 101 ? 14.914 -16.656 -2.863 1 97.62 101 ALA A O 1
ATOM 814 N N . ALA A 1 102 ? 15.578 -16.016 -4.938 1 96.31 102 ALA A N 1
ATOM 815 C CA . ALA A 1 102 ? 17 -16.297 -4.723 1 96.31 102 ALA A CA 1
ATOM 816 C C . ALA A 1 102 ? 17.781 -15.008 -4.543 1 96.31 102 ALA A C 1
ATOM 818 O O . ALA A 1 102 ? 17.328 -13.93 -4.934 1 96.31 102 ALA A O 1
ATOM 819 N N . ALA A 1 103 ? 18.953 -15.117 -3.9 1 93.62 103 ALA A N 1
ATOM 820 C CA . ALA A 1 103 ? 19.781 -13.938 -3.646 1 93.62 103 ALA A CA 1
ATOM 821 C C . ALA A 1 103 ? 20.547 -13.523 -4.902 1 93.62 103 ALA A C 1
ATOM 823 O O . ALA A 1 103 ? 21.781 -13.531 -4.91 1 93.62 103 ALA A O 1
ATOM 824 N N . THR A 1 104 ? 19.828 -13.133 -5.875 1 92.06 104 THR A N 1
ATOM 825 C CA . THR A 1 104 ? 20.391 -12.609 -7.113 1 92.06 104 THR A CA 1
ATOM 826 C C . THR A 1 104 ? 20.438 -11.086 -7.078 1 92.06 104 THR A C 1
ATOM 828 O O . THR A 1 104 ? 19.953 -10.461 -6.133 1 92.06 104 THR A O 1
ATOM 831 N N . ILE A 1 105 ? 20.969 -10.523 -8.078 1 89.44 105 ILE A N 1
ATOM 832 C CA . ILE A 1 105 ? 21.078 -9.07 -8.164 1 89.44 105 ILE A CA 1
ATOM 833 C C . ILE A 1 105 ? 19.688 -8.445 -8.164 1 89.44 105 ILE A C 1
ATOM 835 O O . ILE A 1 105 ? 19.484 -7.367 -7.598 1 89.44 105 ILE A O 1
ATOM 839 N N . GLY A 1 106 ? 18.734 -9.109 -8.766 1 92.06 106 GLY A N 1
ATOM 840 C CA . GLY A 1 106 ? 17.375 -8.617 -8.812 1 92.06 106 GLY A CA 1
ATOM 841 C C . GLY A 1 106 ? 16.766 -8.43 -7.434 1 92.06 106 GLY A C 1
ATOM 842 O O . GLY A 1 106 ? 16.141 -7.402 -7.164 1 92.06 106 GLY A O 1
ATOM 843 N N . VAL A 1 107 ? 16.953 -9.312 -6.555 1 95.69 107 VAL A N 1
ATOM 844 C CA . VAL A 1 107 ? 16.359 -9.258 -5.219 1 95.69 107 VAL A CA 1
ATOM 845 C C . VAL A 1 107 ? 17.234 -8.398 -4.305 1 95.69 107 VAL A C 1
ATOM 847 O O . VAL A 1 107 ? 16.734 -7.734 -3.398 1 95.69 107 VAL A O 1
ATOM 850 N N . LEU A 1 108 ? 18.5 -8.367 -4.617 1 95.25 108 LEU A N 1
ATOM 851 C CA . LEU A 1 108 ? 19.391 -7.57 -3.791 1 95.25 108 LEU A CA 1
ATOM 852 C C . LEU A 1 108 ? 19.109 -6.082 -3.947 1 95.25 108 LEU A C 1
ATOM 854 O O . LEU A 1 108 ? 19.281 -5.305 -3.008 1 95.25 108 LEU A O 1
ATOM 858 N N . ALA A 1 109 ? 18.641 -5.738 -5.082 1 95.69 109 ALA A N 1
ATOM 859 C CA . ALA A 1 109 ? 18.328 -4.332 -5.348 1 95.69 109 ALA A CA 1
ATOM 860 C C . ALA A 1 109 ? 17.234 -3.818 -4.418 1 95.69 109 ALA A C 1
ATOM 862 O O . ALA A 1 109 ? 17.453 -2.861 -3.67 1 95.69 109 ALA A O 1
ATOM 863 N N . PRO A 1 110 ? 16.094 -4.465 -4.426 1 96.94 110 PRO A N 1
ATOM 864 C CA . PRO A 1 110 ? 15.07 -3.99 -3.494 1 96.94 110 PRO A CA 1
ATOM 865 C C . PRO A 1 110 ? 15.484 -4.133 -2.033 1 96.94 110 PRO A C 1
ATOM 867 O O . PRO A 1 110 ? 15.102 -3.312 -1.195 1 96.94 110 PRO A O 1
ATOM 870 N N . LEU A 1 111 ? 16.25 -5.07 -1.695 1 98.19 111 LEU A N 1
ATOM 871 C CA . LEU A 1 111 ? 16.734 -5.219 -0.326 1 98.19 111 LEU A CA 1
ATOM 872 C C . LEU A 1 111 ? 17.641 -4.047 0.062 1 98.19 111 LEU A C 1
ATOM 874 O O . LEU A 1 111 ? 17.516 -3.498 1.158 1 98.19 111 LEU A O 1
ATOM 878 N N . MET A 1 112 ? 18.5 -3.699 -0.808 1 98.12 112 MET A N 1
ATOM 879 C CA . MET A 1 112 ? 19.406 -2.574 -0.552 1 98.12 112 MET A CA 1
ATOM 880 C C . MET A 1 112 ? 18.625 -1.261 -0.509 1 98.12 112 MET A C 1
ATOM 882 O O . MET A 1 112 ? 18.844 -0.432 0.375 1 98.12 112 MET A O 1
ATOM 886 N N . VAL A 1 113 ? 17.75 -1.11 -1.472 1 98.38 113 VAL A N 1
ATOM 887 C CA . VAL A 1 113 ? 16.953 0.105 -1.52 1 98.38 113 VAL A CA 1
ATOM 888 C C . VAL A 1 113 ? 16.156 0.249 -0.222 1 98.38 113 VAL A C 1
ATOM 890 O O . VAL A 1 113 ? 16.125 1.325 0.38 1 98.38 113 VAL A O 1
ATOM 893 N N . ALA A 1 114 ? 15.531 -0.793 0.23 1 98.81 114 ALA A N 1
ATOM 894 C CA . ALA A 1 114 ? 14.75 -0.756 1.465 1 98.81 114 ALA A CA 1
ATOM 895 C C . ALA A 1 114 ? 15.641 -0.456 2.668 1 98.81 114 ALA A C 1
ATOM 897 O O . ALA A 1 114 ? 15.305 0.391 3.5 1 98.81 114 ALA A O 1
ATOM 898 N N . SER A 1 115 ? 16.797 -1.082 2.742 1 98.81 115 SER A N 1
ATOM 899 C CA . SER A 1 115 ? 17.703 -0.915 3.873 1 98.81 115 SER A CA 1
ATOM 900 C C . SER A 1 115 ? 18.266 0.503 3.93 1 98.81 115 SER A C 1
ATOM 902 O O . SER A 1 115 ? 18.25 1.136 4.988 1 98.81 115 SER A O 1
ATOM 904 N N . PHE A 1 116 ? 18.656 1.031 2.852 1 98.69 116 PHE A N 1
ATOM 905 C CA . PHE A 1 116 ? 19.188 2.385 2.797 1 98.69 116 PHE A CA 1
ATOM 906 C C . PHE A 1 116 ? 18.109 3.412 3.084 1 98.69 116 PHE A C 1
ATOM 908 O O . PHE A 1 116 ? 18.359 4.445 3.703 1 98.69 116 PHE A O 1
ATOM 915 N N . SER A 1 117 ? 16.938 3.141 2.584 1 98.88 117 SER A N 1
ATOM 916 C CA . SER A 1 117 ? 15.828 4.047 2.867 1 98.88 117 SER A CA 1
ATOM 917 C C . SER A 1 117 ? 15.492 4.062 4.355 1 98.88 117 SER A C 1
ATOM 919 O O . SER A 1 117 ? 15.266 5.129 4.934 1 98.88 117 SER A O 1
ATOM 921 N N . ILE A 1 118 ? 15.469 2.936 4.977 1 98.88 118 ILE A N 1
ATOM 922 C CA . ILE A 1 118 ? 15.188 2.852 6.406 1 98.88 118 ILE A CA 1
ATOM 923 C C . ILE A 1 118 ? 16.25 3.631 7.184 1 98.88 118 ILE A C 1
ATOM 925 O O . ILE A 1 118 ? 15.914 4.473 8.023 1 98.88 118 ILE A O 1
ATOM 929 N N . LEU A 1 119 ? 17.484 3.383 6.879 1 98.69 119 LEU A N 1
ATOM 930 C CA . LEU A 1 119 ? 18.562 4.082 7.562 1 98.69 119 LEU A CA 1
ATOM 931 C C . LEU A 1 119 ? 18.484 5.586 7.324 1 98.69 119 LEU A C 1
ATOM 933 O O . LEU A 1 119 ? 18.531 6.371 8.273 1 98.69 119 LEU A O 1
ATOM 937 N N . GLY A 1 120 ? 18.312 5.957 6.062 1 98.44 120 GLY A N 1
ATOM 938 C CA . GLY A 1 120 ? 18.188 7.371 5.734 1 98.44 120 GLY A CA 1
ATOM 939 C C . GLY A 1 120 ? 17.031 8.047 6.426 1 98.44 120 GLY A C 1
ATOM 940 O O . GLY A 1 120 ? 17.156 9.164 6.93 1 98.44 120 GLY A O 1
ATOM 941 N N . MET A 1 121 ? 15.961 7.387 6.445 1 98.69 121 MET A N 1
ATOM 942 C CA . MET A 1 121 ? 14.766 8 7.02 1 98.69 121 MET A CA 1
ATOM 943 C C . MET A 1 121 ? 14.859 8.062 8.539 1 98.69 121 MET A C 1
ATOM 945 O O . MET A 1 121 ? 14.359 8.992 9.164 1 98.69 121 MET A O 1
ATOM 949 N N . LEU A 1 122 ? 15.5 7.09 9.18 1 98.31 122 LEU A N 1
ATOM 950 C CA . LEU A 1 122 ? 15.703 7.156 10.625 1 98.31 122 LEU A CA 1
ATOM 951 C C . LEU A 1 122 ? 16.609 8.32 10.992 1 98.31 122 LEU A C 1
ATOM 953 O O . LEU A 1 122 ? 16.375 9.016 11.984 1 98.31 122 LEU A O 1
ATOM 957 N N . ILE A 1 123 ? 17.609 8.547 10.211 1 97.56 123 ILE A N 1
ATOM 958 C CA . ILE A 1 123 ? 18.453 9.711 10.398 1 97.56 123 ILE A CA 1
ATOM 959 C C . ILE A 1 123 ? 17.656 10.984 10.148 1 97.56 123 ILE A C 1
ATOM 961 O O . ILE A 1 123 ? 17.781 11.961 10.891 1 97.56 123 ILE A O 1
ATOM 965 N N . GLY A 1 124 ? 16.828 10.961 9.078 1 96.5 124 GLY A N 1
ATOM 966 C CA . GLY A 1 124 ? 16 12.102 8.734 1 96.5 124 GLY A CA 1
ATOM 967 C C . GLY A 1 124 ? 15.039 12.492 9.844 1 96.5 124 GLY A C 1
ATOM 968 O O . GLY A 1 124 ? 14.711 13.672 10 1 96.5 124 GLY A O 1
ATOM 969 N N . LEU A 1 125 ? 14.609 11.5 10.641 1 94.94 125 LEU A N 1
ATOM 970 C CA . LEU A 1 125 ? 13.711 11.781 11.758 1 94.94 125 LEU A CA 1
ATOM 971 C C . LEU A 1 125 ? 14.367 12.719 12.758 1 94.94 125 LEU A C 1
ATOM 973 O O . LEU A 1 125 ? 13.703 13.586 13.336 1 94.94 125 LEU A O 1
ATOM 977 N N . GLN A 1 126 ? 15.594 12.57 12.977 1 93.69 126 GLN A N 1
ATOM 978 C CA . GLN A 1 126 ? 16.328 13.422 13.906 1 93.69 126 GLN A CA 1
ATOM 979 C C . GLN A 1 126 ? 16.391 14.859 13.406 1 93.69 126 GLN A C 1
ATOM 981 O O . GLN A 1 126 ? 16.266 15.805 14.188 1 93.69 126 GLN A O 1
ATOM 986 N N . TYR A 1 127 ? 16.547 15 12.195 1 91.88 127 TYR A N 1
ATOM 987 C CA . TYR A 1 127 ? 16.594 16.328 11.609 1 91.88 127 TYR A CA 1
ATOM 988 C C . TYR A 1 127 ? 15.227 17.016 11.695 1 91.88 127 TYR A C 1
ATOM 990 O O . TYR A 1 127 ? 15.141 18.219 11.93 1 91.88 127 TYR A O 1
ATOM 998 N N . LEU A 1 128 ? 14.227 16.281 11.453 1 92.25 128 LEU A N 1
ATOM 999 C CA . LEU A 1 128 ? 12.883 16.828 11.531 1 92.25 128 LEU A CA 1
ATOM 1000 C C . LEU A 1 128 ? 12.562 17.281 12.953 1 92.25 128 LEU A C 1
ATOM 1002 O O . LEU A 1 128 ? 11.938 18.312 13.156 1 92.25 128 LEU A O 1
ATOM 1006 N N . GLU A 1 129 ? 12.984 16.516 13.891 1 90.19 129 GLU A N 1
ATOM 1007 C CA . GLU A 1 129 ? 12.75 16.859 15.289 1 90.19 129 GLU A CA 1
ATOM 1008 C C . GLU A 1 129 ? 13.508 18.109 15.688 1 90.19 129 GLU A C 1
ATOM 1010 O O . GLU A 1 129 ? 12.977 18.969 16.406 1 90.19 129 GLU A O 1
ATOM 1015 N N . VAL A 1 130 ? 14.695 18.203 15.258 1 89.31 130 VAL A N 1
ATOM 1016 C CA . VAL A 1 130 ? 15.508 19.375 15.562 1 89.31 130 VAL A CA 1
ATOM 1017 C C . VAL A 1 130 ? 14.906 20.609 14.906 1 89.31 130 VAL A C 1
ATOM 1019 O O . VAL A 1 130 ? 14.844 21.688 15.523 1 89.31 130 VAL A O 1
ATOM 1022 N N . GLU A 1 131 ? 14.461 20.438 13.758 1 88.19 131 GLU A N 1
ATOM 1023 C CA . GLU A 1 131 ? 13.844 21.578 13.062 1 88.19 131 GLU A CA 1
ATOM 1024 C C . GLU A 1 131 ? 12.555 22.016 13.758 1 88.19 131 GLU A C 1
ATOM 1026 O O . GLU A 1 131 ? 12.281 23.203 13.852 1 88.19 131 GLU A O 1
ATOM 1031 N N . GLU A 1 132 ? 11.812 21.078 14.195 1 87.44 132 GLU A N 1
ATOM 1032 C CA . GLU A 1 132 ? 10.57 21.406 14.891 1 87.44 132 GLU A CA 1
ATOM 1033 C C . GLU A 1 132 ? 10.844 22.109 16.203 1 87.44 132 GLU A C 1
ATOM 1035 O O . GLU A 1 132 ? 10.164 23.078 16.547 1 87.44 132 GLU A O 1
ATOM 1040 N N . THR A 1 133 ? 11.828 21.656 16.906 1 87.31 133 THR A N 1
ATOM 1041 C CA . THR A 1 133 ? 12.188 22.266 18.188 1 87.31 133 THR A CA 1
ATOM 1042 C C . THR A 1 133 ? 12.719 23.688 17.969 1 87.31 133 THR A C 1
ATOM 1044 O O . THR A 1 133 ? 12.438 24.594 18.766 1 87.31 133 THR A O 1
ATOM 1047 N N . SER A 1 134 ? 13.391 23.906 16.906 1 87.31 134 SER A N 1
ATOM 1048 C CA . SER A 1 134 ? 13.945 25.219 16.609 1 87.31 134 SER A CA 1
ATOM 1049 C C . SER A 1 134 ? 12.852 26.203 16.234 1 87.31 134 SER A C 1
ATOM 1051 O O . SER A 1 134 ? 12.906 27.375 16.609 1 87.31 134 SER A O 1
ATOM 1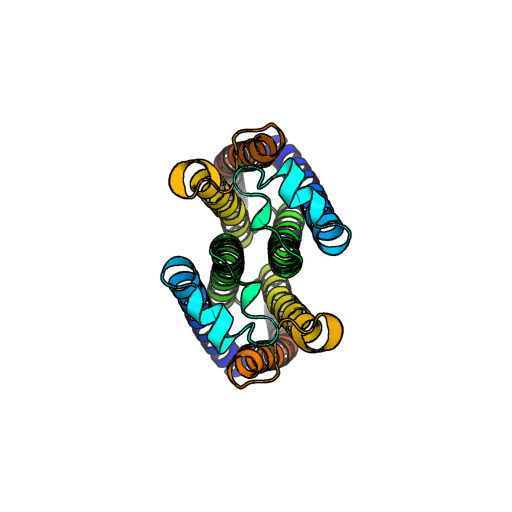053 N N . GLN A 1 135 ? 11.93 25.797 15.547 1 85.19 135 GLN A N 1
ATOM 1054 C CA . GLN A 1 135 ? 10.82 26.656 15.148 1 85.19 135 GLN A CA 1
ATOM 1055 C C . GLN A 1 135 ? 9.969 27.047 16.344 1 85.19 135 GLN A C 1
ATOM 1057 O O . GLN A 1 135 ? 9.484 28.172 16.438 1 85.19 135 GLN A O 1
ATOM 1062 N N . LEU A 1 136 ? 9.75 26.156 17.25 1 85.75 136 LEU A N 1
ATOM 1063 C CA . LEU A 1 136 ? 8.984 26.422 18.453 1 85.75 136 LEU A CA 1
ATOM 1064 C C . LEU A 1 136 ? 9.703 27.422 19.344 1 85.75 136 LEU A C 1
ATOM 1066 O O . LEU A 1 136 ? 9.07 28.297 19.938 1 85.75 136 LEU A O 1
ATOM 1070 N N . LYS A 1 137 ? 10.945 27.5 19.375 1 88.44 137 LYS A N 1
ATOM 1071 C CA . LYS A 1 137 ? 11.742 28.422 20.156 1 88.44 137 LYS A CA 1
ATOM 1072 C C . LYS A 1 137 ? 11.703 29.828 19.562 1 88.44 137 LYS A C 1
ATOM 1074 O O . LYS A 1 137 ? 11.703 30.828 20.297 1 88.44 137 LYS A O 1
ATOM 1079 N N . LYS A 1 138 ? 11.523 29.906 18.391 1 84.81 138 LYS A N 1
ATOM 1080 C CA . LYS A 1 138 ? 11.469 31.203 17.719 1 84.81 138 LYS A CA 1
ATOM 1081 C C . LYS A 1 138 ? 10.109 31.875 17.922 1 84.81 138 LYS A C 1
ATOM 1083 O O . LYS A 1 138 ? 10.008 33.094 17.922 1 84.81 138 LYS A O 1
ATOM 1088 N N . ARG A 1 139 ? 9.086 31.109 18.062 1 81.12 139 ARG A N 1
ATOM 1089 C CA . ARG A 1 139 ? 7.734 31.625 18.234 1 81.12 139 ARG A CA 1
ATOM 1090 C C . ARG A 1 139 ? 7.488 32.062 19.672 1 81.12 139 ARG A C 1
ATOM 1092 O O . ARG A 1 139 ? 6.551 32.812 19.953 1 81.12 139 ARG A O 1
ATOM 1099 N N . ASN A 1 140 ? 8.195 31.688 20.625 1 73.12 140 ASN A N 1
ATOM 1100 C CA . ASN A 1 140 ? 8.094 32.125 22.016 1 73.12 140 ASN A CA 1
ATOM 1101 C C . ASN A 1 140 ? 9.062 33.281 22.297 1 73.12 140 ASN A C 1
ATOM 1103 O O . ASN A 1 140 ? 8.742 34.188 23.062 1 73.12 140 ASN A O 1
ATOM 1107 N N . MET B 1 1 ? -15.781 18.75 15.289 1 80.94 1 MET B N 1
ATOM 1108 C CA . MET B 1 1 ? -15.82 17.844 14.141 1 80.94 1 MET B CA 1
ATOM 1109 C C . MET B 1 1 ? -17.25 17.391 13.844 1 80.94 1 MET B C 1
ATOM 1111 O O . MET B 1 1 ? -18.031 17.172 14.758 1 80.94 1 MET B O 1
ATOM 1115 N N . SER B 1 2 ? -17.625 17.328 12.688 1 88.38 2 SER B N 1
ATOM 1116 C CA . SER B 1 2 ? -19 17 12.289 1 88.38 2 SER B CA 1
ATOM 1117 C C . SER B 1 2 ? -19.312 15.539 12.609 1 88.38 2 SER B C 1
ATOM 1119 O O . SER B 1 2 ? -18.406 14.719 12.781 1 88.38 2 SER B O 1
ATOM 1121 N N . ARG B 1 3 ? -20.547 15.312 12.852 1 93.44 3 ARG B N 1
ATOM 1122 C CA . ARG B 1 3 ? -21 13.953 13.086 1 93.44 3 ARG B CA 1
ATOM 1123 C C . ARG B 1 3 ? -20.625 13.031 11.93 1 93.44 3 ARG B C 1
ATOM 1125 O O . ARG B 1 3 ? -20.25 11.875 12.148 1 93.44 3 ARG B O 1
ATOM 1132 N N . PHE B 1 4 ? -20.703 13.523 10.789 1 95.88 4 PHE B N 1
ATOM 1133 C CA . PHE B 1 4 ? -20.375 12.734 9.609 1 95.88 4 PHE B CA 1
ATOM 1134 C C . PHE B 1 4 ? -18.922 12.305 9.633 1 95.88 4 PHE B C 1
ATOM 1136 O O . PHE B 1 4 ? -18.609 11.148 9.336 1 95.88 4 PHE B O 1
ATOM 1143 N N . LEU B 1 5 ? -18.047 13.148 9.945 1 95.94 5 LEU B N 1
ATOM 1144 C CA . LEU B 1 5 ? -16.625 12.82 9.977 1 95.94 5 LEU B CA 1
ATOM 1145 C C . LEU B 1 5 ? -16.328 11.773 11.047 1 95.94 5 LEU B C 1
ATOM 1147 O O . LEU B 1 5 ? -15.453 10.922 10.875 1 95.94 5 LEU B O 1
ATOM 1151 N N . ASN B 1 6 ? -17.062 11.844 12.078 1 96.56 6 ASN B N 1
ATOM 1152 C CA . ASN B 1 6 ? -16.906 10.82 13.109 1 96.56 6 ASN B CA 1
ATOM 1153 C C . ASN B 1 6 ? -17.328 9.445 12.617 1 96.56 6 ASN B C 1
ATOM 1155 O O . ASN B 1 6 ? -16.672 8.445 12.906 1 96.56 6 ASN B O 1
ATOM 1159 N N . VAL B 1 7 ? -18.438 9.422 11.953 1 97.88 7 VAL B N 1
ATOM 1160 C CA . VAL B 1 7 ? -18.906 8.164 11.359 1 97.88 7 VAL B CA 1
ATOM 1161 C C . VAL B 1 7 ? -17.891 7.668 10.344 1 97.88 7 VAL B C 1
ATOM 1163 O O . VAL B 1 7 ? -17.578 6.473 10.289 1 97.88 7 VAL B O 1
ATOM 1166 N N . LEU B 1 8 ? -17.344 8.547 9.555 1 98.31 8 LEU B N 1
ATOM 1167 C CA . LEU B 1 8 ? -16.344 8.203 8.555 1 98.31 8 LEU B CA 1
ATOM 1168 C C . LEU B 1 8 ? -15.086 7.633 9.211 1 98.31 8 LEU B C 1
ATOM 1170 O O . LEU B 1 8 ? -14.523 6.641 8.734 1 98.31 8 LEU B O 1
ATOM 1174 N N . ARG B 1 9 ? -14.672 8.195 10.266 1 98.31 9 ARG B N 1
ATOM 1175 C CA . ARG B 1 9 ? -13.516 7.703 11.008 1 98.31 9 ARG B CA 1
ATOM 1176 C C . ARG B 1 9 ? -13.742 6.277 11.5 1 98.31 9 ARG B C 1
ATOM 1178 O O . ARG B 1 9 ? -12.867 5.422 11.359 1 98.31 9 ARG B O 1
ATOM 1185 N N . SER B 1 10 ? -14.93 6.094 12.055 1 98.62 10 SER B N 1
ATOM 1186 C CA . SER B 1 10 ? -15.273 4.766 12.547 1 98.62 10 SER B CA 1
ATOM 1187 C C . SER B 1 10 ? -15.305 3.746 11.414 1 98.62 10 SER B C 1
ATOM 1189 O O . SER B 1 10 ? -14.852 2.611 11.578 1 98.62 10 SER B O 1
ATOM 1191 N N . TRP B 1 11 ? -15.836 4.133 10.297 1 98.75 11 TRP B N 1
ATOM 1192 C CA . TRP B 1 11 ? -15.875 3.289 9.109 1 98.75 11 TRP B CA 1
ATOM 1193 C C . TRP B 1 11 ? -14.469 2.916 8.656 1 98.75 11 TRP B C 1
ATOM 1195 O O . TRP B 1 11 ? -14.18 1.747 8.391 1 98.75 11 TRP B O 1
ATOM 1205 N N . LEU B 1 12 ? -13.602 3.906 8.617 1 98.81 12 LEU B N 1
ATOM 1206 C CA . LEU B 1 12 ? -12.227 3.676 8.172 1 98.81 12 LEU B CA 1
ATOM 1207 C C . LEU B 1 12 ? -11.5 2.736 9.125 1 98.81 12 LEU B C 1
ATOM 1209 O O . LEU B 1 12 ? -10.7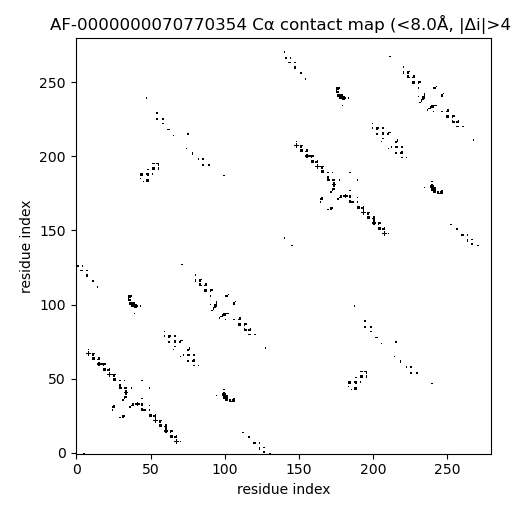03 1.899 8.695 1 98.81 12 LEU B O 1
ATOM 1213 N N . VAL B 1 13 ? -11.773 2.855 10.422 1 98.88 13 VAL B N 1
ATOM 1214 C CA . VAL B 1 13 ? -11.172 1.939 11.383 1 98.88 13 VAL B CA 1
ATOM 1215 C C . VAL B 1 13 ? -11.672 0.52 11.125 1 98.88 13 VAL B C 1
ATOM 1217 O O . VAL B 1 13 ? -10.891 -0.433 11.141 1 98.88 13 VAL B O 1
ATOM 1220 N N . MET B 1 14 ? -12.938 0.417 10.914 1 98.75 14 MET B N 1
ATOM 1221 C CA . MET B 1 14 ? -13.516 -0.898 10.641 1 98.75 14 MET B CA 1
ATOM 1222 C C . MET B 1 14 ? -12.898 -1.51 9.391 1 98.75 14 MET B C 1
ATOM 1224 O O . MET B 1 14 ? -12.492 -2.676 9.391 1 98.75 14 MET B O 1
ATOM 1228 N N . VAL B 1 15 ? -12.773 -0.735 8.352 1 98.69 15 VAL B N 1
ATOM 1229 C CA . VAL B 1 15 ? -12.211 -1.223 7.098 1 98.69 15 VAL B CA 1
ATOM 1230 C C . VAL B 1 15 ? -10.742 -1.581 7.297 1 98.69 15 VAL B C 1
ATOM 1232 O O . VAL B 1 15 ? -10.234 -2.527 6.688 1 98.69 15 VAL B O 1
ATOM 1235 N N . SER B 1 16 ? -10.086 -0.819 8.117 1 98.88 16 SER B N 1
ATOM 1236 C CA . SER B 1 16 ? -8.703 -1.126 8.453 1 98.88 16 SER B CA 1
ATOM 1237 C C . SER B 1 16 ? -8.586 -2.479 9.148 1 98.88 16 SER B C 1
ATOM 1239 O O . SER B 1 16 ? -7.68 -3.262 8.852 1 98.88 16 SER B O 1
ATOM 1241 N N . ILE B 1 17 ? -9.461 -2.791 10.039 1 98.75 17 ILE B N 1
ATOM 1242 C CA . ILE B 1 17 ? -9.469 -4.062 10.758 1 98.75 17 ILE B CA 1
ATOM 1243 C C . ILE B 1 17 ? -9.758 -5.203 9.781 1 98.75 17 ILE B C 1
ATOM 1245 O O . ILE B 1 17 ? -9.141 -6.266 9.859 1 98.75 17 ILE B O 1
ATOM 1249 N N . ILE B 1 18 ? -10.672 -4.988 8.875 1 98.06 18 ILE B N 1
ATOM 1250 C CA . ILE B 1 18 ? -10.984 -5.988 7.859 1 98.06 18 ILE B CA 1
ATOM 1251 C C . ILE B 1 18 ? -9.734 -6.273 7.023 1 98.06 18 ILE B C 1
ATOM 1253 O O . ILE B 1 18 ? -9.406 -7.43 6.758 1 98.06 18 ILE B O 1
ATOM 1257 N N . ALA B 1 19 ? -9.031 -5.234 6.605 1 98.56 19 ALA B N 1
ATOM 1258 C CA . ALA B 1 19 ? -7.812 -5.387 5.82 1 98.56 19 ALA B CA 1
ATOM 1259 C C . ALA B 1 19 ? -6.742 -6.133 6.609 1 98.56 19 ALA B C 1
ATOM 1261 O O . ALA B 1 19 ? -6.004 -6.949 6.047 1 98.56 19 ALA B O 1
ATOM 1262 N N . MET B 1 20 ? -6.648 -5.859 7.883 1 98.56 20 MET B N 1
ATOM 1263 C CA . MET B 1 20 ? -5.719 -6.598 8.734 1 98.56 20 MET B CA 1
ATOM 1264 C C . MET B 1 20 ? -6.094 -8.078 8.797 1 98.56 20 MET B C 1
ATOM 1266 O O . MET B 1 20 ? -5.219 -8.945 8.773 1 98.56 20 MET B O 1
ATOM 1270 N N . GLY B 1 21 ? -7.402 -8.312 8.922 1 97.38 21 GLY B N 1
ATOM 1271 C CA . GLY B 1 21 ? -7.867 -9.688 8.867 1 97.38 21 GLY B CA 1
ATOM 1272 C C . GLY B 1 21 ? -7.477 -10.406 7.586 1 97.38 21 GLY B C 1
ATOM 1273 O O . GLY B 1 21 ? -7.074 -11.57 7.613 1 97.38 21 GLY B O 1
ATOM 1274 N N . ASN B 1 22 ? -7.609 -9.727 6.453 1 97.38 22 ASN B N 1
ATOM 1275 C CA . ASN B 1 22 ? -7.16 -10.289 5.184 1 97.38 22 ASN B CA 1
ATOM 1276 C C . ASN B 1 22 ? -5.672 -10.617 5.211 1 97.38 22 ASN B C 1
ATOM 1278 O O . ASN B 1 22 ? -5.25 -11.648 4.68 1 97.38 22 ASN B O 1
ATOM 1282 N N . THR B 1 23 ? -4.898 -9.695 5.785 1 98.5 23 THR B N 1
ATOM 1283 C CA . THR B 1 23 ? -3.463 -9.914 5.91 1 98.5 23 THR B CA 1
ATOM 1284 C C . THR B 1 23 ? -3.178 -11.203 6.68 1 98.5 23 THR B C 1
ATOM 1286 O O . THR B 1 23 ? -2.473 -12.086 6.184 1 98.5 23 THR B O 1
ATOM 1289 N N . VAL B 1 24 ? -3.766 -11.336 7.801 1 98.19 24 VAL B N 1
ATOM 1290 C CA . VAL B 1 24 ? -3.529 -12.492 8.664 1 98.19 24 VAL B CA 1
ATOM 1291 C C . VAL B 1 24 ? -3.959 -13.766 7.945 1 98.19 24 VAL B C 1
ATOM 1293 O O . VAL B 1 24 ? -3.225 -14.758 7.934 1 98.19 24 VAL B O 1
ATOM 1296 N N . GLN B 1 25 ? -5.094 -13.727 7.328 1 97.06 25 GLN B N 1
ATOM 1297 C CA . GLN B 1 25 ? -5.613 -14.891 6.625 1 97.06 25 GLN B CA 1
ATOM 1298 C C . GLN B 1 25 ? -4.719 -15.273 5.449 1 97.06 25 GLN B C 1
ATOM 1300 O O . GLN B 1 25 ? -4.535 -16.453 5.16 1 97.06 25 GLN B O 1
ATOM 1305 N N . SER B 1 26 ? -4.168 -14.297 4.746 1 97.94 26 SER B N 1
ATOM 1306 C CA . SER B 1 26 ? -3.311 -14.547 3.594 1 97.94 26 SER B CA 1
ATOM 1307 C C . SER B 1 26 ? -2.035 -15.273 4.004 1 97.94 26 SER B C 1
ATOM 1309 O O . SER B 1 26 ? -1.495 -16.078 3.236 1 97.94 26 SER B O 1
ATOM 1311 N N . PHE B 1 27 ? -1.486 -15.062 5.203 1 97.5 27 PHE B N 1
ATOM 1312 C CA . PHE B 1 27 ? -0.248 -15.68 5.656 1 97.5 27 PHE B CA 1
ATOM 1313 C C . PHE B 1 27 ? -0.53 -17.016 6.344 1 97.5 27 PHE B C 1
ATOM 1315 O O . PHE B 1 27 ? 0.333 -17.891 6.383 1 97.5 27 PHE B O 1
ATOM 1322 N N . ARG B 1 28 ? -1.767 -17.188 6.812 1 95.12 28 ARG B N 1
ATOM 1323 C CA . ARG B 1 28 ? -2.117 -18.406 7.527 1 95.12 28 ARG B CA 1
ATOM 1324 C C . ARG B 1 28 ? -2.625 -19.484 6.566 1 95.12 28 ARG B C 1
ATOM 1326 O O . ARG B 1 28 ? -2.219 -20.641 6.648 1 95.12 28 ARG B O 1
ATOM 1333 N N . ASP B 1 29 ? -3.578 -19.094 5.707 1 93.94 29 ASP B N 1
ATOM 1334 C CA . ASP B 1 29 ? -4.25 -19.984 4.777 1 93.94 29 ASP B CA 1
ATOM 1335 C C . ASP B 1 29 ? -4.617 -19.266 3.482 1 93.94 29 ASP B C 1
ATOM 1337 O O . ASP B 1 29 ? -5.645 -18.578 3.414 1 93.94 29 ASP B O 1
ATOM 1341 N N . HIS B 1 30 ? -3.854 -19.672 2.541 1 89.31 30 HIS B N 1
ATOM 1342 C CA . HIS B 1 30 ? -4.086 -18.938 1.301 1 89.31 30 HIS B CA 1
ATOM 1343 C C . HIS B 1 30 ? -5.27 -19.531 0.533 1 89.31 30 HIS B C 1
ATOM 1345 O O . HIS B 1 30 ? -5.691 -18.969 -0.483 1 89.31 30 HIS B O 1
ATOM 1351 N N . SER B 1 31 ? -5.852 -20.625 0.997 1 93.44 31 SER B N 1
ATOM 1352 C CA . SER B 1 31 ? -7.008 -21.188 0.302 1 93.44 31 SER B CA 1
ATOM 1353 C C . SER B 1 31 ? -8.203 -20.25 0.371 1 93.44 31 SER B C 1
ATOM 1355 O O . SER B 1 31 ? -9.078 -20.281 -0.496 1 93.44 31 SER B O 1
ATOM 1357 N N . PHE B 1 32 ? -8.219 -19.453 1.3 1 94.38 32 PHE B N 1
ATOM 1358 C CA . PHE B 1 32 ? -9.289 -18.469 1.421 1 94.38 32 PHE B CA 1
ATOM 1359 C C . PHE B 1 32 ? -9.383 -17.609 0.168 1 94.38 32 PHE B C 1
ATOM 1361 O O . PHE B 1 32 ? -10.477 -17.312 -0.317 1 94.38 32 PHE B O 1
ATOM 1368 N N . LEU B 1 33 ? -8.242 -17.203 -0.339 1 96.69 33 LEU B N 1
ATOM 1369 C CA . LEU B 1 33 ? -8.219 -16.344 -1.514 1 96.69 33 LEU B CA 1
ATOM 1370 C C . LEU B 1 33 ? -8.766 -17.062 -2.736 1 96.69 33 LEU B C 1
ATOM 1372 O O . LEU B 1 33 ? -9.539 -16.5 -3.508 1 96.69 33 LEU B O 1
ATOM 1376 N N . SER B 1 34 ? -8.391 -18.328 -2.914 1 96.5 34 SER B N 1
ATOM 1377 C CA . SER B 1 34 ? -8.859 -19.109 -4.059 1 96.5 34 SER B CA 1
ATOM 1378 C C . SER B 1 34 ? -10.336 -19.453 -3.93 1 96.5 34 SER B C 1
ATOM 1380 O O . SER B 1 34 ? -11.047 -19.562 -4.934 1 96.5 34 SER B O 1
ATOM 1382 N N . GLU B 1 35 ? -10.797 -19.5 -2.707 1 96.25 35 GLU B N 1
ATOM 1383 C CA . GLU B 1 35 ? -12.156 -19.984 -2.482 1 96.25 35 GLU B CA 1
ATOM 1384 C C . GLU B 1 35 ? -13.141 -18.812 -2.402 1 96.25 35 GLU B C 1
ATOM 1386 O O . GLU B 1 35 ? -14.32 -18.969 -2.719 1 96.25 35 GLU B O 1
ATOM 1391 N N . LYS B 1 36 ? -12.641 -17.672 -2.053 1 95.31 36 LYS B N 1
ATOM 1392 C CA . LYS B 1 36 ? -13.594 -16.594 -1.78 1 95.31 36 LYS B CA 1
ATOM 1393 C C . LYS B 1 36 ? -13.359 -15.414 -2.717 1 95.31 36 LYS B C 1
ATOM 1395 O O . LYS B 1 36 ? -14.312 -14.766 -3.148 1 95.31 36 LYS B O 1
ATOM 1400 N N . LEU B 1 37 ? -12.156 -15.125 -3.047 1 96.69 37 LEU B N 1
ATOM 1401 C CA . LEU B 1 37 ? -11.859 -13.898 -3.773 1 96.69 37 LEU B CA 1
ATOM 1402 C C . LEU B 1 37 ? -11.57 -14.188 -5.242 1 96.69 37 LEU B C 1
ATOM 1404 O O . LEU B 1 37 ? -12.266 -13.68 -6.129 1 96.69 37 LEU B O 1
ATOM 1408 N N . TYR B 1 38 ? -10.586 -15.023 -5.473 1 97.94 38 TYR B N 1
ATOM 1409 C CA . TYR B 1 38 ? -10.156 -15.289 -6.84 1 97.94 38 TYR B CA 1
ATOM 1410 C C . TYR B 1 38 ? -10.688 -16.641 -7.32 1 97.94 38 TYR B C 1
ATOM 1412 O O . TYR B 1 38 ? -9.906 -17.531 -7.676 1 97.94 38 TYR B O 1
ATOM 1420 N N . THR B 1 39 ? -11.961 -16.75 -7.41 1 97.38 39 THR B N 1
ATOM 1421 C CA . THR B 1 39 ? -12.664 -18.016 -7.66 1 97.38 39 THR B CA 1
ATOM 1422 C C . THR B 1 39 ? -12.742 -18.297 -9.156 1 97.38 39 THR B C 1
ATOM 1424 O O . THR B 1 39 ? -13.062 -19.422 -9.555 1 97.38 39 THR B O 1
ATOM 1427 N N . GLY B 1 40 ? -12.469 -17.375 -10.023 1 97.62 40 GLY B N 1
ATOM 1428 C CA . GLY B 1 40 ? -12.523 -17.578 -11.461 1 97.62 40 GLY B CA 1
ATOM 1429 C C . GLY B 1 40 ? -11.43 -18.5 -11.977 1 97.62 40 GLY B C 1
ATOM 1430 O O . GLY B 1 40 ? -11.68 -19.344 -12.844 1 97.62 40 GLY B O 1
ATOM 1431 N N . LYS B 1 41 ? -10.234 -18.344 -11.508 1 97.81 41 LYS B N 1
ATOM 1432 C CA . LYS B 1 41 ? -9.086 -19.203 -11.789 1 97.81 41 LYS B CA 1
ATOM 1433 C C . LYS B 1 41 ? -8.328 -19.531 -10.508 1 97.81 41 LYS B C 1
ATOM 1435 O O . LYS B 1 41 ? -7.184 -19.109 -10.328 1 97.81 41 LYS B O 1
ATOM 1440 N N . PRO B 1 42 ? -8.953 -20.266 -9.633 1 97.12 42 PRO B N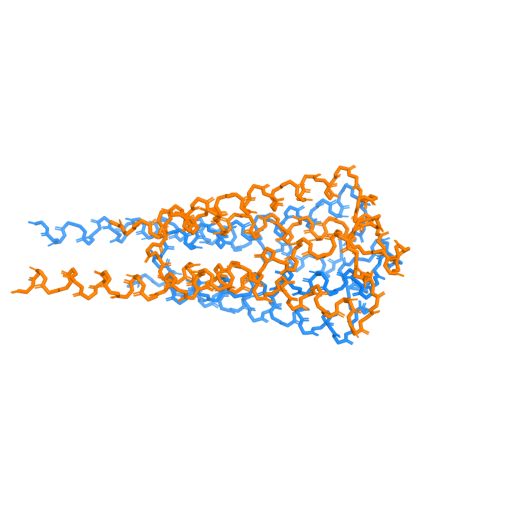 1
ATOM 1441 C CA . PRO B 1 42 ? -8.414 -20.531 -8.289 1 97.12 42 PRO B CA 1
ATOM 1442 C C . PRO B 1 42 ? -7.031 -21.172 -8.32 1 97.12 42 PRO B C 1
ATOM 1444 O O . PRO B 1 42 ? -6.27 -21.047 -7.359 1 97.12 42 PRO B O 1
ATOM 1447 N N . ASN B 1 43 ? -6.613 -21.781 -9.438 1 97.38 43 ASN B N 1
ATOM 1448 C CA . ASN B 1 43 ? -5.324 -22.453 -9.547 1 97.38 43 ASN B CA 1
ATOM 1449 C C . ASN B 1 43 ? -4.176 -21.453 -9.641 1 97.38 43 ASN B C 1
ATOM 1451 O O . ASN B 1 43 ? -3.012 -21.828 -9.5 1 97.38 43 ASN B O 1
ATOM 1455 N N . LEU B 1 44 ? -4.504 -20.203 -9.93 1 97.94 44 LEU B N 1
ATOM 1456 C CA . LEU B 1 44 ? -3.477 -19.172 -10.031 1 97.94 44 LEU B CA 1
ATOM 1457 C C . LEU B 1 44 ? -3.062 -18.688 -8.641 1 97.94 44 LEU B C 1
ATOM 1459 O O . LEU B 1 44 ? -2.039 -18.016 -8.5 1 97.94 44 LEU B O 1
ATOM 1463 N N . VAL B 1 45 ? -3.893 -19.016 -7.656 1 98.31 45 VAL B N 1
ATOM 1464 C CA . VAL B 1 45 ? -3.58 -18.609 -6.289 1 98.31 45 VAL B CA 1
ATOM 1465 C C . VAL B 1 45 ? -2.57 -19.578 -5.68 1 98.31 45 VAL B C 1
ATOM 1467 O O . VAL B 1 45 ? -2.742 -20.797 -5.766 1 98.31 45 VAL B O 1
ATOM 1470 N N . ASN B 1 46 ? -1.5 -19.062 -5.223 1 98 46 ASN B N 1
ATOM 1471 C CA . ASN B 1 46 ? -0.502 -19.844 -4.484 1 98 46 ASN B CA 1
ATOM 1472 C C . ASN B 1 46 ? 0.068 -19.047 -3.316 1 98 46 ASN B C 1
ATOM 1474 O O . ASN B 1 46 ? -0.408 -17.953 -3.016 1 98 46 ASN B O 1
ATOM 1478 N N . GLY B 1 47 ? 1.006 -19.625 -2.637 1 98.06 47 GLY B N 1
ATOM 1479 C CA . GLY B 1 47 ? 1.544 -18.984 -1.445 1 98.06 47 GLY B CA 1
ATOM 1480 C C . GLY B 1 47 ? 2.193 -17.641 -1.727 1 98.06 47 GLY B C 1
ATOM 1481 O O . GLY B 1 47 ? 2.074 -16.719 -0.929 1 98.06 47 GLY B O 1
ATOM 1482 N N . LEU B 1 48 ? 2.908 -17.531 -2.822 1 98.56 48 LEU B N 1
ATOM 1483 C CA . LEU B 1 48 ? 3.564 -16.281 -3.18 1 98.56 48 LEU B CA 1
ATOM 1484 C C . LEU B 1 48 ? 2.537 -15.18 -3.438 1 98.56 48 LEU B C 1
ATOM 1486 O O . LEU B 1 48 ? 2.678 -14.062 -2.938 1 98.56 48 LEU B O 1
ATOM 1490 N N . GLN B 1 49 ? 1.532 -15.531 -4.227 1 98.56 49 GLN B N 1
ATOM 1491 C CA . GLN B 1 49 ? 0.467 -14.57 -4.496 1 98.56 49 GLN B CA 1
ATOM 1492 C C . GLN B 1 49 ? -0.238 -14.148 -3.211 1 98.56 49 GLN B C 1
ATOM 1494 O O . GLN B 1 49 ? -0.536 -12.969 -3.016 1 98.56 49 GLN B O 1
ATOM 1499 N N . ALA B 1 50 ? -0.445 -15.055 -2.338 1 98.69 50 ALA B N 1
ATOM 1500 C CA . ALA B 1 50 ? -1.124 -14.781 -1.073 1 98.69 50 ALA B CA 1
ATOM 1501 C C . ALA B 1 50 ? -0.293 -13.852 -0.191 1 98.69 50 ALA B C 1
ATOM 1503 O O . ALA B 1 50 ? -0.825 -12.922 0.413 1 98.69 50 ALA B O 1
ATOM 1504 N N . ARG B 1 51 ? 0.937 -14.094 -0.115 1 98.69 51 ARG B N 1
ATOM 1505 C CA . ARG B 1 51 ? 1.802 -13.242 0.695 1 98.69 51 ARG B CA 1
ATOM 1506 C C . ARG B 1 51 ? 1.898 -11.844 0.103 1 98.69 51 ARG B C 1
ATOM 1508 O O . ARG B 1 51 ? 1.962 -10.852 0.839 1 98.69 51 ARG B O 1
ATOM 1515 N N . THR B 1 52 ? 1.942 -11.727 -1.219 1 98.69 52 THR B N 1
ATOM 1516 C CA . THR B 1 52 ? 1.931 -10.43 -1.885 1 98.69 52 THR B CA 1
ATOM 1517 C C . THR B 1 52 ? 0.625 -9.695 -1.606 1 98.69 52 THR B C 1
ATOM 1519 O O . THR B 1 52 ? 0.634 -8.492 -1.312 1 98.69 52 THR B O 1
ATOM 1522 N N . PHE B 1 53 ? -0.458 -10.422 -1.682 1 98.81 53 PHE B N 1
ATOM 1523 C CA . PHE B 1 53 ? -1.76 -9.859 -1.34 1 98.81 53 PHE B CA 1
ATOM 1524 C C . PHE B 1 53 ? -1.782 -9.391 0.109 1 98.81 53 PHE B C 1
ATOM 1526 O O . PHE B 1 53 ? -2.309 -8.32 0.41 1 98.81 53 PHE B O 1
ATOM 1533 N N . GLY B 1 54 ? -1.215 -10.148 0.959 1 98.75 54 GLY B N 1
ATOM 1534 C CA . GLY B 1 54 ? -1.162 -9.836 2.379 1 98.75 54 GLY B CA 1
ATOM 1535 C C . GLY B 1 54 ? -0.407 -8.562 2.684 1 98.75 54 GLY B C 1
ATOM 1536 O O . GLY B 1 54 ? -0.837 -7.762 3.52 1 98.75 54 GLY B O 1
ATOM 1537 N N . ILE B 1 55 ? 0.689 -8.367 2.039 1 98.69 55 ILE B N 1
ATOM 1538 C CA . ILE B 1 55 ? 1.47 -7.176 2.352 1 98.69 55 ILE B CA 1
ATOM 1539 C C . ILE B 1 55 ? 0.784 -5.941 1.769 1 98.69 55 ILE B C 1
ATOM 1541 O O . ILE B 1 55 ? 0.84 -4.855 2.354 1 98.69 55 ILE B O 1
ATOM 1545 N N . TRP B 1 56 ? 0.14 -6.117 0.583 1 98.81 56 TRP B N 1
ATOM 1546 C CA . TRP B 1 56 ? -0.664 -5.027 0.039 1 98.81 56 TRP B CA 1
ATOM 1547 C C . TRP B 1 56 ? -1.77 -4.629 1.01 1 98.81 56 TRP B C 1
ATOM 1549 O O . TRP B 1 56 ? -1.96 -3.441 1.292 1 98.81 56 TRP B O 1
ATOM 1559 N N . THR B 1 57 ? -2.518 -5.613 1.563 1 98.75 57 THR B N 1
ATOM 1560 C CA . THR B 1 57 ? -3.621 -5.312 2.467 1 98.75 57 THR B CA 1
ATOM 1561 C C . THR B 1 57 ? -3.1 -4.801 3.807 1 98.75 57 THR B C 1
ATOM 1563 O O . THR B 1 57 ? -3.74 -3.967 4.449 1 98.75 57 THR B O 1
ATOM 1566 N N . LEU B 1 58 ? -1.959 -5.258 4.219 1 98.88 58 LEU B N 1
ATOM 1567 C CA . LEU B 1 58 ? -1.345 -4.727 5.43 1 98.88 58 LEU B CA 1
ATOM 1568 C C . LEU B 1 58 ? -1.073 -3.232 5.293 1 98.88 58 LEU B C 1
ATOM 1570 O O . LEU B 1 58 ? -1.43 -2.449 6.176 1 98.88 58 LEU B O 1
ATOM 1574 N N . LEU B 1 59 ? -0.427 -2.883 4.203 1 98.81 59 LEU B N 1
ATOM 1575 C CA . LEU B 1 59 ? -0.126 -1.475 3.963 1 98.81 59 LEU B CA 1
ATOM 1576 C C . LEU B 1 59 ? -1.406 -0.648 3.902 1 98.81 59 LEU B C 1
ATOM 1578 O O . LEU B 1 59 ? -1.481 0.431 4.496 1 98.81 59 LEU B O 1
ATOM 1582 N N . SER B 1 60 ? -2.443 -1.166 3.219 1 98.88 60 SER B N 1
ATOM 1583 C CA . SER B 1 60 ? -3.729 -0.48 3.143 1 98.88 60 SER B CA 1
ATOM 1584 C C . SER B 1 60 ? -4.344 -0.305 4.527 1 98.88 60 SER B C 1
ATOM 1586 O O . SER B 1 60 ? -4.91 0.748 4.832 1 98.88 60 SER B O 1
ATOM 1588 N N . SER B 1 61 ? -4.219 -1.303 5.312 1 98.94 61 SER B N 1
ATOM 1589 C CA . SER B 1 61 ? -4.754 -1.257 6.672 1 98.94 61 SER B CA 1
ATOM 1590 C C . SER B 1 61 ? -4.113 -0.131 7.48 1 98.94 61 SER B C 1
ATOM 1592 O O . SER B 1 61 ? -4.812 0.645 8.133 1 98.94 61 SER B O 1
ATOM 1594 N N . VAL B 1 62 ? -2.865 -0.048 7.414 1 98.81 62 VAL B N 1
ATOM 1595 C CA . VAL B 1 62 ? -2.121 0.949 8.18 1 98.81 62 VAL B CA 1
ATOM 1596 C C . VAL B 1 62 ? -2.504 2.352 7.707 1 98.81 62 VAL B C 1
ATOM 1598 O O . VAL B 1 62 ? -2.773 3.234 8.523 1 98.81 62 VAL B O 1
ATOM 1601 N N . ILE B 1 63 ? -2.537 2.545 6.418 1 98.88 63 ILE B N 1
ATOM 1602 C CA . ILE B 1 63 ? -2.896 3.838 5.844 1 98.88 63 ILE B CA 1
ATOM 1603 C C . ILE B 1 63 ? -4.285 4.246 6.32 1 98.88 63 ILE B C 1
ATOM 1605 O O . ILE B 1 63 ? -4.488 5.375 6.773 1 98.88 63 ILE B O 1
ATOM 1609 N N . ARG B 1 64 ? -5.23 3.318 6.254 1 98.94 64 ARG B N 1
ATOM 1610 C CA . ARG B 1 64 ? -6.621 3.607 6.594 1 98.94 64 ARG B CA 1
ATOM 1611 C C . ARG B 1 64 ? -6.773 3.881 8.086 1 98.94 64 ARG B C 1
ATOM 1613 O O . ARG B 1 64 ? -7.523 4.77 8.484 1 98.94 64 ARG B O 1
ATOM 1620 N N . CYS B 1 65 ? -6.039 3.166 8.867 1 98.75 65 CYS B N 1
ATOM 1621 C CA . CYS B 1 65 ? -6.078 3.373 10.312 1 98.75 65 CYS B CA 1
ATOM 1622 C C . CYS B 1 65 ? -5.539 4.75 10.68 1 98.75 65 CYS B C 1
ATOM 1624 O O . CYS B 1 65 ? -6.168 5.484 11.445 1 98.75 65 CYS B O 1
ATOM 1626 N N . TYR B 1 66 ? -4.426 5.113 10.156 1 98.5 66 TYR B N 1
ATOM 1627 C CA . TYR B 1 66 ? -3.814 6.395 10.492 1 98.5 66 TYR B CA 1
ATOM 1628 C C . TYR B 1 66 ? -4.652 7.551 9.953 1 98.5 66 TYR B C 1
ATOM 1630 O O . TYR B 1 66 ? -4.711 8.617 10.57 1 98.5 66 TYR B O 1
ATOM 1638 N N . CYS B 1 67 ? -5.227 7.316 8.773 1 98.31 67 CYS B N 1
ATOM 1639 C CA . CYS B 1 67 ? -6.117 8.352 8.258 1 98.31 67 CYS B CA 1
ATOM 1640 C C . CYS B 1 67 ? -7.285 8.586 9.211 1 98.31 67 CYS B C 1
ATOM 1642 O O . CYS B 1 67 ? -7.688 9.727 9.43 1 98.31 67 CYS B O 1
ATOM 1644 N N . ALA B 1 68 ? -7.828 7.48 9.758 1 98.44 68 ALA B N 1
ATOM 1645 C CA . ALA B 1 68 ? -8.922 7.617 10.727 1 98.44 68 ALA B CA 1
ATOM 1646 C C . ALA B 1 68 ? -8.484 8.43 11.938 1 98.44 68 ALA B C 1
ATOM 1648 O O . ALA B 1 68 ? -9.242 9.266 12.445 1 98.44 68 ALA B O 1
ATOM 1649 N N . ILE B 1 69 ? -7.293 8.266 12.352 1 97.19 69 ILE B N 1
ATOM 1650 C CA . ILE B 1 69 ? -6.746 8.945 13.523 1 97.19 69 ILE B CA 1
ATOM 1651 C C . ILE B 1 69 ? -6.449 10.398 13.188 1 97.19 69 ILE B C 1
ATOM 1653 O O . ILE B 1 69 ? -6.738 11.305 13.977 1 97.19 69 ILE B O 1
ATOM 1657 N N . ASP B 1 70 ? -5.902 10.594 12.055 1 96.31 70 ASP B N 1
ATOM 1658 C CA . ASP B 1 70 ? -5.508 11.914 11.586 1 96.31 70 ASP B CA 1
ATOM 1659 C C . ASP B 1 70 ? -6.316 12.32 10.352 1 96.31 70 ASP B C 1
ATOM 1661 O O . ASP B 1 70 ? -5.746 12.656 9.312 1 96.31 70 ASP B O 1
ATOM 1665 N N . ILE B 1 71 ? -7.578 12.453 10.562 1 96.56 71 ILE B N 1
ATOM 1666 C CA . ILE B 1 71 ? -8.508 12.578 9.445 1 96.56 71 ILE B CA 1
ATOM 1667 C C . ILE B 1 71 ? -8.328 13.938 8.773 1 96.56 71 ILE B C 1
ATOM 1669 O O . ILE B 1 71 ? -8.727 14.125 7.625 1 96.56 71 ILE B O 1
ATOM 1673 N N . ARG B 1 72 ? -7.75 14.938 9.477 1 95.06 72 ARG B N 1
ATOM 1674 C CA . ARG B 1 72 ? -7.625 16.281 8.938 1 95.06 72 ARG B CA 1
ATOM 1675 C C . ARG B 1 72 ? -6.367 16.422 8.086 1 95.06 72 ARG B C 1
ATOM 1677 O O . ARG B 1 72 ? -6.16 17.453 7.434 1 95.06 72 ARG B O 1
ATOM 1684 N N . ASN B 1 73 ? -5.539 15.383 8.094 1 96.31 73 ASN B N 1
ATOM 1685 C CA . ASN B 1 73 ? -4.371 15.367 7.223 1 96.31 73 ASN B CA 1
ATOM 1686 C C . ASN B 1 73 ? -4.766 15.164 5.766 1 96.31 73 ASN B C 1
ATOM 1688 O O . ASN B 1 73 ? -5.004 14.031 5.332 1 96.31 73 ASN B O 1
ATOM 1692 N N . LYS B 1 74 ? -4.723 16.172 5.035 1 95.06 74 LYS B N 1
ATOM 1693 C CA . LYS B 1 74 ? -5.254 16.156 3.674 1 95.06 74 LYS B CA 1
ATOM 1694 C C . LYS B 1 74 ? -4.461 15.195 2.785 1 95.06 74 LYS B C 1
ATOM 1696 O O . LYS B 1 74 ? -5.039 14.477 1.969 1 95.06 74 LYS B O 1
ATOM 1701 N N . THR B 1 75 ? -3.193 15.242 2.887 1 96.75 75 THR B N 1
ATOM 1702 C CA . THR B 1 75 ? -2.355 14.375 2.074 1 96.75 75 THR B CA 1
ATOM 1703 C C . THR B 1 75 ? -2.662 12.906 2.363 1 96.75 75 THR B C 1
ATOM 1705 O O . THR B 1 75 ? -2.861 12.109 1.44 1 96.75 75 THR B O 1
ATOM 1708 N N . LEU B 1 76 ? -2.705 12.602 3.633 1 97.62 76 LEU B N 1
ATOM 1709 C CA . LEU B 1 76 ? -3.016 11.234 4.023 1 97.62 76 LEU B CA 1
ATOM 1710 C C . LEU B 1 76 ? -4.426 10.852 3.582 1 97.62 76 LEU B C 1
ATOM 1712 O O . LEU B 1 76 ? -4.66 9.711 3.158 1 97.62 76 LEU B O 1
ATOM 1716 N N . TYR B 1 77 ? -5.344 11.797 3.721 1 98.19 77 TYR B N 1
ATOM 1717 C CA . TYR B 1 77 ? -6.723 11.578 3.289 1 98.19 77 TYR B CA 1
ATOM 1718 C C . TYR B 1 77 ? -6.777 11.203 1.812 1 98.19 77 TYR B C 1
ATOM 1720 O O . TYR B 1 77 ? -7.445 10.234 1.437 1 98.19 77 TYR B O 1
ATOM 1728 N N . ASN B 1 78 ? -6.066 11.883 1.021 1 97.44 78 ASN B N 1
ATOM 1729 C CA . ASN B 1 78 ? -6.055 11.609 -0.412 1 97.44 78 ASN B CA 1
ATOM 1730 C C . ASN B 1 78 ? -5.41 10.258 -0.722 1 97.44 78 ASN B C 1
ATOM 1732 O O . ASN B 1 78 ? -5.867 9.539 -1.61 1 97.44 78 ASN B O 1
ATOM 1736 N N . ILE B 1 79 ? -4.371 9.953 -0.069 1 98.75 79 ILE B N 1
ATOM 1737 C CA . ILE B 1 79 ? -3.727 8.664 -0.262 1 98.75 79 ILE B CA 1
ATOM 1738 C C . ILE B 1 79 ? -4.688 7.543 0.13 1 98.75 79 ILE B C 1
ATOM 1740 O O . ILE B 1 79 ? -4.773 6.52 -0.555 1 98.75 79 ILE B O 1
ATOM 1744 N N . THR B 1 80 ? -5.367 7.746 1.24 1 98.88 80 THR B N 1
ATOM 1745 C CA . THR B 1 80 ? -6.336 6.75 1.686 1 98.88 80 THR B CA 1
ATOM 1746 C C . THR B 1 80 ? -7.434 6.562 0.646 1 98.88 80 THR B C 1
ATOM 1748 O O . THR B 1 80 ? -7.809 5.434 0.327 1 98.88 80 THR B O 1
ATOM 1751 N N . LEU B 1 81 ? -7.93 7.703 0.163 1 98.81 81 LEU B N 1
ATOM 1752 C CA . LEU B 1 81 ? -8.914 7.633 -0.914 1 98.81 81 LEU B CA 1
ATOM 1753 C C . LEU B 1 81 ? -8.367 6.84 -2.096 1 98.81 81 LEU B C 1
ATOM 1755 O O . LEU B 1 81 ? -9.078 6.016 -2.678 1 98.81 81 LEU B O 1
ATOM 1759 N N . LEU B 1 82 ? -7.188 7.031 -2.451 1 98.81 82 LEU B N 1
ATOM 1760 C CA . LEU B 1 82 ? -6.551 6.344 -3.57 1 98.81 82 LEU B CA 1
ATOM 1761 C C . LEU B 1 82 ? -6.473 4.844 -3.314 1 98.81 82 LEU B C 1
ATOM 1763 O O . LEU B 1 82 ? -6.609 4.043 -4.242 1 98.81 82 LEU B O 1
ATOM 1767 N N . THR B 1 83 ? -6.242 4.402 -2.027 1 98.94 83 THR B N 1
ATOM 1768 C CA . THR B 1 83 ? -6.207 2.973 -1.741 1 98.94 83 THR B CA 1
ATOM 1769 C C . THR B 1 83 ? -7.516 2.305 -2.164 1 98.94 83 THR B C 1
ATOM 1771 O O . THR B 1 83 ? -7.512 1.166 -2.637 1 98.94 83 THR B O 1
ATOM 1774 N N . PHE B 1 84 ? -8.594 2.998 -2.014 1 98.94 84 PHE B N 1
ATOM 1775 C CA . PHE B 1 84 ? -9.891 2.422 -2.354 1 98.94 84 PHE B CA 1
ATOM 1776 C C . PHE B 1 84 ? -10.102 2.412 -3.863 1 98.94 84 PHE B C 1
ATOM 1778 O O . PHE B 1 84 ? -10.719 1.496 -4.406 1 98.94 84 PHE B O 1
ATOM 1785 N N . PHE B 1 85 ? -9.625 3.406 -4.527 1 98.88 85 PHE B N 1
ATOM 1786 C CA . PHE B 1 85 ? -9.672 3.379 -5.984 1 98.88 85 PHE B CA 1
ATOM 1787 C C . PHE B 1 85 ? -8.836 2.223 -6.531 1 98.88 85 PHE B C 1
ATOM 1789 O O . PHE B 1 85 ? -9.25 1.547 -7.477 1 98.88 85 PHE B O 1
ATOM 1796 N N . ILE B 1 86 ? -7.691 2.035 -5.949 1 98.81 86 ILE B N 1
ATOM 1797 C CA . ILE B 1 86 ? -6.812 0.953 -6.375 1 98.81 86 ILE B CA 1
ATOM 1798 C C . ILE B 1 86 ? -7.5 -0.392 -6.148 1 98.81 86 ILE B C 1
ATOM 1800 O O . ILE B 1 86 ? -7.496 -1.255 -7.027 1 98.81 86 ILE B O 1
ATOM 1804 N N . ALA B 1 87 ? -8.102 -0.54 -4.961 1 98.75 87 ALA B N 1
ATOM 1805 C CA . ALA B 1 87 ? -8.812 -1.78 -4.66 1 98.75 87 ALA B CA 1
ATOM 1806 C C . ALA B 1 87 ? -9.961 -2.008 -5.641 1 98.75 87 ALA B C 1
ATOM 1808 O O . ALA B 1 87 ? -10.133 -3.113 -6.164 1 98.75 87 ALA B O 1
ATOM 1809 N N . LEU B 1 88 ? -10.695 -0.972 -5.879 1 98.75 88 LEU B N 1
ATOM 1810 C CA . LEU B 1 88 ? -11.828 -1.063 -6.793 1 98.75 88 LEU B CA 1
ATOM 1811 C C . LEU B 1 88 ? -11.359 -1.438 -8.195 1 98.75 88 LEU B C 1
ATOM 1813 O O . LEU B 1 88 ? -11.914 -2.35 -8.82 1 98.75 88 LEU B O 1
ATOM 1817 N N . ALA B 1 89 ? -10.359 -0.778 -8.672 1 98.69 89 ALA B N 1
ATOM 1818 C CA . ALA B 1 89 ? -9.812 -1.048 -10 1 98.69 89 ALA B CA 1
ATOM 1819 C C . ALA B 1 89 ? -9.258 -2.467 -10.086 1 98.69 89 ALA B C 1
ATOM 1821 O O . ALA B 1 89 ? -9.453 -3.156 -11.086 1 98.69 89 ALA B O 1
ATOM 1822 N N . HIS B 1 90 ? -8.562 -2.883 -9.062 1 98.75 90 HIS B N 1
ATOM 1823 C CA . HIS B 1 90 ? -7.98 -4.223 -9.07 1 98.75 90 HIS B CA 1
ATOM 1824 C C . HIS B 1 90 ? -9.062 -5.289 -9.172 1 98.75 90 HIS B C 1
ATOM 1826 O O . HIS B 1 90 ? -9.016 -6.145 -10.055 1 98.75 90 HIS B O 1
ATOM 1832 N N . PHE B 1 91 ? -10.117 -5.215 -8.367 1 98.62 91 PHE B N 1
ATOM 1833 C CA . PHE B 1 91 ? -11.102 -6.285 -8.32 1 98.62 91 PHE B CA 1
ATOM 1834 C C . PHE B 1 91 ? -12.031 -6.215 -9.523 1 98.62 91 PHE B C 1
ATOM 1836 O O . PHE B 1 91 ? -12.469 -7.246 -10.039 1 98.62 91 PHE B O 1
ATOM 1843 N N . LEU B 1 92 ? -12.344 -5.02 -9.984 1 98.44 92 LEU B N 1
ATOM 1844 C CA . LEU B 1 92 ? -13.133 -4.906 -11.203 1 98.44 92 LEU B CA 1
ATOM 1845 C C . LEU B 1 92 ? -12.391 -5.492 -12.398 1 98.44 92 LEU B C 1
ATOM 1847 O O . LEU B 1 92 ? -12.977 -6.219 -13.203 1 98.44 92 LEU B O 1
ATOM 1851 N N . SER B 1 93 ? -11.094 -5.199 -12.523 1 98.5 93 SER B N 1
ATOM 1852 C CA . SER B 1 93 ? -10.336 -5.73 -13.648 1 98.5 93 SER B CA 1
ATOM 1853 C C . SER B 1 93 ? -10.172 -7.242 -13.547 1 98.5 93 SER B C 1
ATOM 1855 O O . SER B 1 93 ? -10.18 -7.945 -14.562 1 98.5 93 SER B O 1
ATOM 1857 N N . GLU B 1 94 ? -10.086 -7.742 -12.336 1 98.62 94 GLU B N 1
ATOM 1858 C CA . GLU B 1 94 ? -9.961 -9.188 -12.164 1 98.62 94 GLU B CA 1
ATOM 1859 C C . GLU B 1 94 ? -11.258 -9.898 -12.547 1 98.62 94 GLU B C 1
ATOM 1861 O O . GLU B 1 94 ? -11.234 -11.039 -13.016 1 98.62 94 GLU B O 1
ATOM 1866 N N . VAL B 1 95 ? -12.359 -9.195 -12.375 1 98.19 95 VAL B N 1
ATOM 1867 C CA . VAL B 1 95 ? -13.656 -9.781 -12.68 1 98.19 95 VAL B CA 1
ATOM 1868 C C . VAL B 1 95 ? -13.945 -9.641 -14.18 1 98.19 95 VAL B C 1
ATOM 1870 O O . VAL B 1 95 ? -14.297 -10.617 -14.844 1 98.19 95 VAL B O 1
ATOM 1873 N N . PHE B 1 96 ? -13.672 -8.508 -14.773 1 98 96 PHE B N 1
ATOM 1874 C CA . PHE B 1 96 ? -14.258 -8.211 -16.078 1 98 96 PHE B CA 1
ATOM 1875 C C . PHE B 1 96 ? -13.203 -8.328 -17.172 1 98 96 PHE B C 1
ATOM 1877 O O . PHE B 1 96 ? -13.547 -8.477 -18.344 1 98 96 PHE B O 1
ATOM 1884 N N . ILE B 1 97 ? -11.977 -8.242 -16.844 1 98.12 97 ILE B N 1
ATOM 1885 C CA . ILE B 1 97 ? -10.938 -8.234 -17.859 1 98.12 97 ILE B CA 1
ATOM 1886 C C . ILE B 1 97 ? -10.164 -9.555 -17.812 1 98.12 97 ILE B C 1
ATOM 1888 O O . ILE B 1 97 ? -10.094 -10.273 -18.812 1 98.12 97 ILE B O 1
ATOM 1892 N N . TYR B 1 98 ? -9.688 -9.93 -16.625 1 97.81 98 TYR B N 1
ATOM 1893 C CA . TYR B 1 98 ? -8.758 -11.047 -16.547 1 97.81 98 TYR B CA 1
ATOM 1894 C C . TYR B 1 98 ? -9.484 -12.344 -16.219 1 97.81 98 TYR B C 1
ATOM 1896 O O . TYR B 1 98 ? -8.969 -13.438 -16.469 1 97.81 98 TYR B O 1
ATOM 1904 N N . GLY B 1 99 ? -10.633 -12.219 -15.555 1 98.06 99 GLY B N 1
ATOM 1905 C CA . GLY B 1 99 ? -11.445 -13.391 -15.273 1 98.06 99 GLY B CA 1
ATOM 1906 C C . GLY B 1 99 ? -10.914 -14.227 -14.125 1 98.06 99 GLY B C 1
ATOM 1907 O O . GLY B 1 99 ? -11.289 -15.391 -13.969 1 98.06 99 GLY B O 1
ATOM 1908 N N . THR B 1 100 ? -9.977 -13.688 -13.312 1 98.25 100 THR B N 1
ATOM 1909 C CA . THR B 1 100 ? -9.406 -14.445 -12.203 1 98.25 100 THR B CA 1
ATOM 1910 C C . THR B 1 100 ? -10.336 -14.414 -10.992 1 98.25 100 THR B C 1
ATOM 1912 O O . THR B 1 100 ? -10.211 -15.234 -10.086 1 98.25 100 THR B O 1
ATOM 1915 N N . ALA B 1 101 ? -11.203 -13.445 -10.953 1 97.62 101 ALA B N 1
ATOM 1916 C CA . ALA B 1 101 ? -12.234 -13.383 -9.922 1 97.62 101 ALA B CA 1
ATOM 1917 C C . ALA B 1 101 ? -13.625 -13.484 -10.539 1 97.62 101 ALA B C 1
ATOM 1919 O O . ALA B 1 101 ? -13.875 -12.961 -1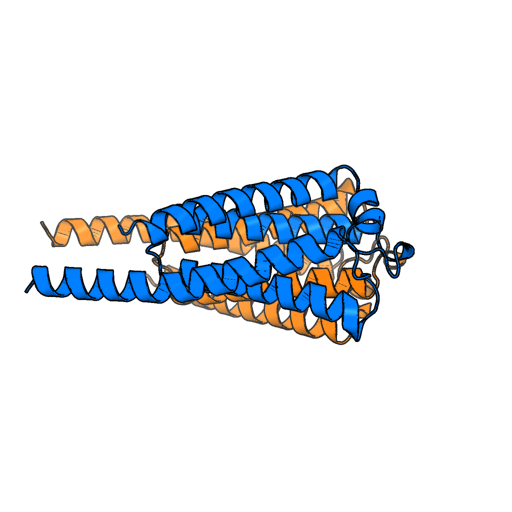1.633 1 97.62 101 ALA B O 1
ATOM 1920 N N . ALA B 1 102 ? -14.531 -14.227 -9.859 1 96.25 102 ALA B N 1
ATOM 1921 C CA . ALA B 1 102 ? -15.938 -14.273 -10.234 1 96.25 102 ALA B CA 1
ATOM 1922 C C . ALA B 1 102 ? -16.781 -13.359 -9.344 1 96.25 102 ALA B C 1
ATOM 1924 O O . ALA B 1 102 ? -16.344 -12.992 -8.242 1 96.25 102 ALA B O 1
ATOM 1925 N N . ALA B 1 103 ? -17.953 -12.953 -9.844 1 93.56 103 ALA B N 1
ATOM 1926 C CA . ALA B 1 103 ? -18.812 -12.055 -9.086 1 93.56 103 ALA B CA 1
ATOM 1927 C C . ALA B 1 103 ? -19.578 -12.812 -8 1 93.56 103 ALA B C 1
ATOM 1929 O O . ALA B 1 103 ? -20.812 -12.875 -8.023 1 93.56 103 ALA B O 1
ATOM 1930 N N . THR B 1 104 ? -18.859 -13.297 -7.074 1 91.94 104 THR B N 1
ATOM 1931 C CA . THR B 1 104 ? -19.422 -13.969 -5.902 1 91.94 104 THR B CA 1
ATOM 1932 C C . THR B 1 104 ? -19.516 -13 -4.727 1 91.94 104 THR B C 1
ATOM 1934 O O . THR B 1 104 ? -19.062 -11.859 -4.816 1 91.94 104 THR B O 1
ATOM 1937 N N . ILE B 1 105 ? -20.047 -13.453 -3.68 1 89.44 105 ILE B N 1
ATOM 1938 C CA . ILE B 1 105 ? -20.188 -12.625 -2.486 1 89.44 105 ILE B CA 1
ATOM 1939 C C . ILE B 1 105 ? -18.828 -12.195 -1.976 1 89.44 105 ILE B C 1
ATOM 1941 O O . ILE B 1 105 ? -18.656 -11.086 -1.474 1 89.44 105 ILE B O 1
ATOM 1945 N N . GLY B 1 106 ? -17.859 -13.055 -2.117 1 91.94 106 GLY B N 1
ATOM 1946 C CA . GLY B 1 106 ? -16.5 -12.75 -1.687 1 91.94 106 GLY B CA 1
ATOM 1947 C C . GLY B 1 106 ? -15.914 -11.531 -2.373 1 91.94 106 GLY B C 1
ATOM 1948 O O . GLY B 1 106 ? -15.32 -10.672 -1.721 1 91.94 106 GLY B O 1
ATOM 1949 N N . VAL B 1 107 ? -16.094 -11.391 -3.611 1 95.69 107 VAL B N 1
ATOM 1950 C CA . VAL B 1 107 ? -15.523 -10.281 -4.379 1 95.69 107 VAL B CA 1
ATOM 1951 C C . VAL B 1 107 ? -16.438 -9.062 -4.281 1 95.69 107 VAL B C 1
ATOM 1953 O O . VAL B 1 107 ? -15.961 -7.926 -4.309 1 95.69 107 VAL B O 1
ATOM 1956 N N . LEU B 1 108 ? -17.703 -9.32 -4.086 1 95.19 108 LEU B N 1
ATOM 1957 C CA . LEU B 1 108 ? -18.625 -8.203 -3.982 1 95.19 108 LEU B CA 1
ATOM 1958 C C . LEU B 1 108 ? -18.375 -7.402 -2.709 1 95.19 108 LEU B C 1
ATOM 1960 O O . LEU B 1 108 ? -18.594 -6.191 -2.682 1 95.19 108 LEU B O 1
ATOM 1964 N N . ALA B 1 109 ? -17.906 -8.07 -1.733 1 95.69 109 ALA B N 1
ATOM 1965 C CA . ALA B 1 109 ? -17.641 -7.406 -0.459 1 95.69 109 ALA B CA 1
ATOM 1966 C C . ALA B 1 109 ? -16.578 -6.324 -0.611 1 95.69 109 ALA B C 1
ATOM 1968 O O . ALA B 1 109 ? -16.828 -5.152 -0.324 1 95.69 109 ALA B O 1
ATOM 1969 N N . PRO B 1 110 ? -15.414 -6.695 -1.093 1 96.94 110 PRO B N 1
ATOM 1970 C CA . PRO B 1 110 ? -14.414 -5.641 -1.277 1 96.94 110 PRO B CA 1
ATOM 1971 C C . PRO B 1 110 ? -14.836 -4.594 -2.303 1 96.94 110 PRO B C 1
ATOM 1973 O O . PRO B 1 110 ? -14.5 -3.416 -2.168 1 96.94 110 PRO B O 1
ATOM 1976 N N . LEU B 1 111 ? -15.594 -4.93 -3.26 1 98.25 111 LEU B N 1
ATOM 1977 C CA . LEU B 1 111 ? -16.094 -3.961 -4.23 1 98.25 111 LEU B CA 1
ATOM 1978 C C . LEU B 1 111 ? -17.031 -2.959 -3.566 1 98.25 111 LEU B C 1
ATOM 1980 O O . LEU B 1 111 ? -16.938 -1.755 -3.809 1 98.25 111 LEU B O 1
ATOM 1984 N N . MET B 1 112 ? -17.891 -3.455 -2.77 1 98.06 112 MET B N 1
ATOM 1985 C CA . MET B 1 112 ? -18.828 -2.584 -2.059 1 98.06 112 MET B CA 1
ATOM 1986 C C . MET B 1 112 ? -18.094 -1.718 -1.04 1 98.06 112 MET B C 1
ATOM 1988 O O . MET B 1 112 ? -18.359 -0.517 -0.94 1 98.06 112 MET B O 1
ATOM 1992 N N . VAL B 1 113 ? -17.219 -2.354 -0.312 1 98.44 113 VAL B N 1
ATOM 1993 C CA . VAL B 1 113 ? -16.453 -1.617 0.684 1 98.44 113 VAL B CA 1
ATOM 1994 C C . VAL B 1 113 ? -15.68 -0.485 0.009 1 98.44 113 VAL B C 1
ATOM 1996 O O . VAL B 1 113 ? -15.695 0.653 0.484 1 98.44 113 VAL B O 1
ATOM 1999 N N . ALA B 1 114 ? -15.023 -0.756 -1.076 1 98.81 114 ALA B N 1
ATOM 2000 C CA . ALA B 1 114 ? -14.266 0.261 -1.797 1 98.81 114 ALA B CA 1
ATOM 2001 C C . ALA B 1 114 ? -15.18 1.364 -2.316 1 98.81 114 ALA B C 1
ATOM 2003 O O . ALA B 1 114 ? -14.883 2.551 -2.158 1 98.81 114 ALA B O 1
ATOM 2004 N N . SER B 1 115 ? -16.328 1.007 -2.871 1 98.81 115 SER B N 1
ATOM 2005 C CA . SER B 1 115 ? -17.25 1.971 -3.453 1 98.81 115 SER B CA 1
ATOM 2006 C C . SER B 1 115 ? -17.859 2.873 -2.381 1 98.81 115 SER B C 1
ATOM 2008 O O . SER B 1 115 ? -17.891 4.098 -2.537 1 98.81 115 SER B O 1
ATOM 2010 N N . PHE B 1 116 ? -18.25 2.332 -1.321 1 98.69 116 PHE B N 1
ATOM 2011 C CA . PHE B 1 116 ? -18.828 3.107 -0.232 1 98.69 116 PHE B CA 1
ATOM 2012 C C . PHE B 1 116 ? -17.781 4 0.418 1 98.69 116 PHE B C 1
ATOM 2014 O O . PHE B 1 116 ? -18.078 5.117 0.844 1 98.69 116 PHE B O 1
ATOM 2021 N N . SER B 1 117 ? -16.594 3.475 0.539 1 98.88 117 SER B N 1
ATOM 2022 C CA . SER B 1 117 ? -15.523 4.289 1.095 1 98.88 117 SER B CA 1
ATOM 2023 C C . SER B 1 117 ? -15.211 5.48 0.197 1 98.88 117 SER B C 1
ATOM 2025 O O . SER B 1 117 ? -15.023 6.598 0.683 1 98.88 117 SER B O 1
ATOM 2027 N N . ILE B 1 118 ? -15.148 5.273 -1.072 1 98.88 118 ILE B N 1
ATOM 2028 C CA . ILE B 1 118 ? -14.891 6.355 -2.016 1 98.88 118 ILE B CA 1
ATOM 2029 C C . ILE B 1 118 ? -15.984 7.418 -1.899 1 98.88 118 ILE B C 1
ATOM 2031 O O . ILE B 1 118 ? -15.688 8.609 -1.749 1 98.88 118 ILE B O 1
ATOM 2035 N N . LEU B 1 119 ? -17.203 6.996 -1.926 1 98.69 119 LEU B N 1
ATOM 2036 C CA . LEU B 1 119 ? -18.312 7.934 -1.818 1 98.69 119 LEU B CA 1
ATOM 2037 C C . LEU B 1 119 ? -18.281 8.672 -0.486 1 98.69 119 LEU B C 1
ATOM 2039 O O . LEU B 1 119 ? -18.375 9.906 -0.452 1 98.69 119 LEU B O 1
ATOM 2043 N N . GLY B 1 120 ? -18.109 7.91 0.585 1 98.44 120 GLY B N 1
ATOM 2044 C CA . GLY B 1 120 ? -18.031 8.523 1.9 1 98.44 120 GLY B CA 1
ATOM 2045 C C . GLY B 1 120 ? -16.891 9.523 2.025 1 98.44 120 GLY B C 1
ATOM 2046 O O . GLY B 1 120 ? -17.062 10.602 2.588 1 98.44 120 GLY B O 1
ATOM 2047 N N . MET B 1 121 ? -15.812 9.156 1.511 1 98.69 121 MET B N 1
ATOM 2048 C CA . MET B 1 121 ? -14.648 10.023 1.659 1 98.69 121 MET B CA 1
ATOM 2049 C C . MET B 1 121 ? -14.766 11.258 0.765 1 98.69 121 MET B C 1
ATOM 2051 O O . MET B 1 121 ? -14.297 12.336 1.124 1 98.69 121 MET B O 1
ATOM 2055 N N . LEU B 1 122 ? -15.383 11.148 -0.402 1 98.25 122 LEU B N 1
ATOM 2056 C CA . LEU B 1 122 ? -15.609 12.312 -1.246 1 98.25 122 LEU B CA 1
ATOM 2057 C C . LEU B 1 122 ? -16.562 13.297 -0.571 1 98.25 122 LEU B C 1
ATOM 2059 O O . LEU B 1 122 ? -16.344 14.508 -0.631 1 98.25 122 LEU B O 1
ATOM 2063 N N . ILE B 1 123 ? -17.547 12.797 0.067 1 97.56 123 ILE B N 1
ATOM 2064 C CA . ILE B 1 123 ? -18.438 13.641 0.853 1 97.56 123 ILE B CA 1
ATOM 2065 C C . ILE B 1 123 ? -17.672 14.25 2.025 1 97.56 123 ILE B C 1
ATOM 2067 O O . ILE B 1 123 ? -17.828 15.438 2.328 1 97.56 123 ILE B O 1
ATOM 2071 N N . GLY B 1 124 ? -16.844 13.414 2.682 1 96.44 124 GLY B N 1
ATOM 2072 C CA . GLY B 1 124 ? -16.031 13.875 3.805 1 96.44 124 GLY B CA 1
ATOM 2073 C C . GLY B 1 124 ? -15.102 15.016 3.443 1 96.44 124 GLY B C 1
ATOM 2074 O O . GLY B 1 124 ? -14.812 15.875 4.277 1 96.44 124 GLY B O 1
ATOM 2075 N N . LEU B 1 125 ? -14.648 15.031 2.174 1 94.88 125 LEU B N 1
ATOM 2076 C CA . LEU B 1 125 ? -13.781 16.109 1.713 1 94.88 125 LEU B CA 1
ATOM 2077 C C . LEU B 1 125 ? -14.477 17.453 1.823 1 94.88 125 LEU B C 1
ATOM 2079 O O . LEU B 1 125 ? -13.844 18.469 2.152 1 94.88 125 LEU B O 1
ATOM 2083 N N . GLN B 1 126 ? -15.703 17.516 1.553 1 93.56 126 GLN B N 1
ATOM 2084 C CA . GLN B 1 126 ? -16.469 18.75 1.635 1 93.56 126 GLN B CA 1
ATOM 2085 C C . GLN B 1 126 ? -16.562 19.25 3.076 1 93.56 126 GLN B C 1
ATOM 2087 O O . GLN B 1 126 ? -16.484 20.453 3.33 1 93.56 126 GLN B O 1
ATOM 2092 N N . TYR B 1 127 ? -16.703 18.375 3.932 1 91.81 127 TYR B N 1
ATOM 2093 C CA . TYR B 1 127 ? -16.781 18.734 5.34 1 91.81 127 TYR B CA 1
ATOM 2094 C C . TYR B 1 127 ? -15.445 19.266 5.84 1 91.81 127 TYR B C 1
ATOM 2096 O O . TYR B 1 127 ? -15.398 20.203 6.641 1 91.81 127 TYR B O 1
ATOM 2104 N N . LEU B 1 128 ? -14.43 18.641 5.426 1 92.12 128 LEU B N 1
ATOM 2105 C CA . LEU B 1 128 ? -13.102 19.078 5.832 1 92.12 128 LEU B CA 1
ATOM 2106 C C . LEU B 1 128 ? -12.812 20.484 5.309 1 92.12 128 LEU B C 1
ATOM 2108 O O . LEU B 1 128 ? -12.227 21.297 6.016 1 92.12 128 LEU B O 1
ATOM 2112 N N . GLU B 1 129 ? -13.227 20.734 4.129 1 90.06 129 GLU B N 1
ATOM 2113 C CA . GLU B 1 129 ? -13.016 22.047 3.527 1 90.06 129 GLU B CA 1
ATOM 2114 C C . GLU B 1 129 ? -13.82 23.125 4.258 1 90.06 129 GLU B C 1
ATOM 2116 O O . GLU B 1 129 ? -13.32 24.234 4.5 1 90.06 129 GLU B O 1
ATOM 2121 N N . VAL B 1 130 ? -15 22.812 4.574 1 89.06 130 VAL B N 1
ATOM 2122 C CA . VAL B 1 130 ? -15.859 23.766 5.289 1 89.06 130 VAL B CA 1
ATOM 2123 C C . VAL B 1 130 ? -15.281 24.031 6.68 1 89.06 130 VAL B C 1
ATOM 2125 O O . VAL B 1 130 ? -15.266 25.172 7.137 1 89.06 130 VAL B O 1
ATOM 2128 N N . GLU B 1 131 ? -14.82 23.031 7.258 1 87.94 131 GLU B N 1
ATOM 2129 C CA . GLU B 1 131 ? -14.234 23.188 8.586 1 87.94 131 GLU B CA 1
ATOM 2130 C C . GLU B 1 131 ? -12.969 24.047 8.523 1 87.94 131 GLU B C 1
ATOM 2132 O O . GLU B 1 131 ? -12.734 24.875 9.406 1 87.94 131 GLU B O 1
ATOM 2137 N N . GLU B 1 132 ? -12.195 23.828 7.539 1 87.19 132 GLU B N 1
ATOM 2138 C CA . GLU B 1 132 ? -10.969 24.609 7.391 1 87.19 132 GLU B CA 1
ATOM 2139 C C . GLU B 1 132 ? -11.281 26.078 7.129 1 87.19 132 GLU B C 1
ATOM 2141 O O . GLU B 1 132 ? -10.633 26.969 7.688 1 87.19 132 GLU B O 1
ATOM 2146 N N . THR B 1 133 ? -12.266 26.328 6.328 1 87.06 133 THR B N 1
ATOM 2147 C CA . THR B 1 133 ? -12.664 27.703 6.02 1 87.06 133 THR B CA 1
ATOM 2148 C C . THR B 1 133 ? -13.242 28.391 7.25 1 87.06 133 THR B C 1
ATOM 2150 O O . THR B 1 133 ? -12.992 29.578 7.477 1 87.06 133 THR B O 1
ATOM 2153 N N . SER B 1 134 ? -13.898 27.688 8.062 1 87.25 134 SER B N 1
ATOM 2154 C CA . SER B 1 134 ? -14.5 28.234 9.273 1 87.25 134 SER B CA 1
ATOM 2155 C C . SER B 1 134 ? -13.43 28.578 10.305 1 87.25 134 SER B C 1
ATOM 2157 O O . SER B 1 134 ? -13.531 29.594 11 1 87.25 134 SER B O 1
ATOM 2159 N N . GLN B 1 135 ? -12.492 27.812 10.422 1 85.25 135 GLN B N 1
ATOM 2160 C CA . GLN B 1 135 ? -11.414 28.062 11.367 1 85.25 135 GLN B CA 1
ATOM 2161 C C . GLN B 1 135 ? -10.578 29.266 10.945 1 85.25 135 GLN B C 1
ATOM 2163 O O . GLN B 1 135 ? -10.133 30.047 11.789 1 85.25 135 GLN B O 1
ATOM 2168 N N . LEU B 1 136 ? -10.336 29.438 9.703 1 85.56 136 LEU B N 1
ATOM 2169 C CA . LEU B 1 136 ? -9.594 30.562 9.18 1 85.56 136 LEU B CA 1
ATOM 2170 C C . LEU B 1 136 ? -10.359 31.875 9.406 1 85.56 136 LEU B C 1
ATOM 2172 O O . LEU B 1 136 ? -9.758 32.906 9.734 1 85.56 136 LEU B O 1
ATOM 2176 N N . LYS B 1 137 ? -11.594 31.906 9.406 1 88.06 137 LYS B N 1
ATOM 2177 C CA . LYS B 1 137 ? -12.43 33.094 9.633 1 88.06 137 LYS B CA 1
ATOM 2178 C C . LYS B 1 137 ? -12.43 33.469 11.109 1 88.06 137 LYS B C 1
ATOM 2180 O O . LYS B 1 137 ? -12.461 34.656 11.438 1 88.06 137 LYS B O 1
ATOM 2185 N N . LYS B 1 138 ? -12.25 32.594 11.891 1 84.62 138 LYS B N 1
ATOM 2186 C CA . LYS B 1 138 ? -12.227 32.875 13.32 1 84.62 138 LYS B CA 1
ATOM 2187 C C . LYS B 1 138 ? -10.891 33.469 13.742 1 84.62 138 LYS B C 1
ATOM 2189 O O . LYS B 1 138 ? -10.82 34.25 14.703 1 84.62 138 LYS B O 1
ATOM 2194 N N . ARG B 1 139 ? -9.828 33.156 13.07 1 81.56 139 ARG B N 1
ATOM 2195 C CA . ARG B 1 139 ? -8.492 33.625 13.391 1 81.56 139 ARG B CA 1
ATOM 2196 C C . ARG B 1 139 ? -8.273 35.031 12.836 1 81.56 139 ARG B C 1
ATOM 2198 O O . ARG B 1 139 ? -7.359 35.75 13.266 1 81.56 139 ARG B O 1
ATOM 2205 N N . ASN B 1 140 ? -8.953 35.5 11.914 1 72.12 140 ASN B N 1
ATOM 2206 C CA . ASN B 1 140 ? -8.883 36.875 11.422 1 72.12 140 ASN B CA 1
ATOM 2207 C C . ASN B 1 140 ? -9.875 37.781 12.133 1 72.12 140 ASN B C 1
ATOM 2209 O O . ASN B 1 140 ? -9.586 38.938 12.383 1 72.12 140 ASN B O 1
#